Protein AF-A0A7S2SY13-F1 (afdb_monomer)

Structure (mmCIF, N/CA/C/O backbone):
data_AF-A0A7S2SY13-F1
#
_entry.id   AF-A0A7S2SY13-F1
#
loop_
_atom_site.group_PDB
_atom_site.id
_atom_site.type_symbol
_atom_site.label_atom_id
_atom_site.label_alt_id
_atom_site.label_comp_id
_atom_site.label_asym_id
_atom_site.label_entity_id
_atom_site.label_seq_id
_atom_site.pdbx_PDB_ins_code
_atom_site.Cartn_x
_atom_site.Cartn_y
_atom_site.Cartn_z
_atom_site.occupancy
_atom_site.B_iso_or_equiv
_atom_site.auth_seq_id
_atom_site.auth_comp_id
_atom_site.auth_asym_id
_atom_site.auth_atom_id
_atom_site.pdbx_PDB_model_num
ATOM 1 N N . MET A 1 1 ? 41.624 -13.604 4.661 1.00 72.56 1 MET A N 1
ATOM 2 C CA . MET A 1 1 ? 41.295 -13.191 3.275 1.00 72.56 1 MET A CA 1
ATOM 3 C C . MET A 1 1 ? 40.448 -14.230 2.545 1.00 72.56 1 MET A C 1
ATOM 5 O O . MET A 1 1 ? 39.400 -13.849 2.047 1.00 72.56 1 MET A O 1
ATOM 9 N N . ALA A 1 2 ? 40.811 -15.522 2.532 1.00 85.31 2 ALA A N 1
ATOM 10 C CA . ALA A 1 2 ? 39.997 -16.562 1.876 1.00 85.31 2 ALA A CA 1
ATOM 11 C C . ALA A 1 2 ? 38.563 -16.680 2.434 1.00 85.31 2 ALA A C 1
ATOM 13 O O . ALA A 1 2 ? 37.611 -16.738 1.668 1.00 85.31 2 ALA A O 1
ATOM 14 N N . SER A 1 3 ? 38.391 -16.629 3.759 1.00 88.81 3 SER A N 1
ATOM 15 C CA . SER A 1 3 ? 37.068 -16.656 4.404 1.00 88.81 3 SER A CA 1
ATOM 16 C C . SER A 1 3 ? 36.170 -15.483 4.000 1.00 88.81 3 SER A C 1
ATOM 18 O O . SER A 1 3 ? 34.984 -15.677 3.768 1.00 88.81 3 SER A O 1
ATOM 20 N N . TYR A 1 4 ? 36.739 -14.284 3.871 1.00 94.19 4 TYR A N 1
ATOM 21 C CA . TYR A 1 4 ? 36.022 -13.092 3.416 1.00 94.19 4 TYR A CA 1
ATOM 22 C C . TYR A 1 4 ? 35.577 -13.230 1.953 1.00 94.19 4 TYR A C 1
ATOM 24 O O . TYR A 1 4 ? 34.408 -13.044 1.647 1.00 94.19 4 TYR A O 1
ATOM 32 N N . SER A 1 5 ? 36.475 -13.678 1.069 1.00 96.19 5 SER A N 1
ATOM 33 C CA . SER A 1 5 ? 36.137 -13.918 -0.340 1.00 96.19 5 SER A CA 1
ATOM 34 C C . SER A 1 5 ? 35.039 -14.977 -0.514 1.00 96.19 5 SER A C 1
ATOM 36 O O . SER A 1 5 ? 34.135 -14.796 -1.328 1.00 96.19 5 SER A O 1
ATOM 38 N N . VAL A 1 6 ? 35.077 -16.059 0.272 1.00 96.12 6 VAL A N 1
ATOM 39 C CA . VAL A 1 6 ? 34.016 -17.079 0.266 1.00 96.12 6 VAL A CA 1
ATOM 40 C C . VAL A 1 6 ? 32.710 -16.512 0.825 1.00 96.12 6 VAL A C 1
ATOM 42 O O . VAL A 1 6 ? 31.649 -16.792 0.274 1.00 96.12 6 VAL A O 1
ATOM 45 N N . SER A 1 7 ? 32.774 -15.688 1.873 1.00 97.62 7 SER A N 1
ATOM 46 C CA . SER A 1 7 ? 31.601 -15.011 2.435 1.00 97.62 7 SER A CA 1
ATOM 47 C C . SER A 1 7 ? 30.896 -14.139 1.39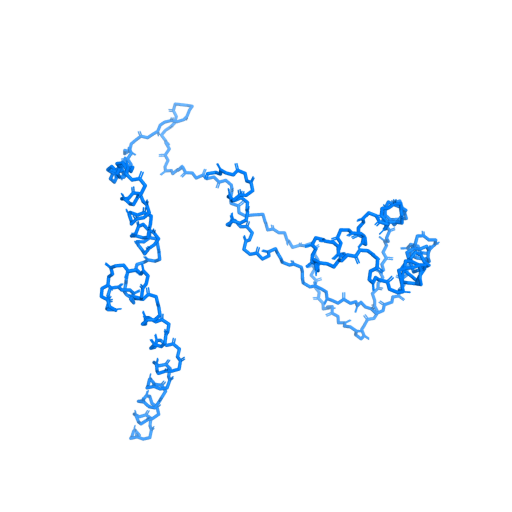2 1.00 97.62 7 SER A C 1
ATOM 49 O O . SER A 1 7 ? 29.683 -14.257 1.231 1.00 97.62 7 SER A O 1
ATOM 51 N N . ASP A 1 8 ? 31.641 -13.326 0.640 1.00 98.25 8 ASP A N 1
ATOM 52 C CA . ASP A 1 8 ? 31.077 -12.472 -0.413 1.00 98.25 8 ASP A CA 1
ATOM 53 C C . ASP A 1 8 ? 30.448 -13.297 -1.542 1.00 98.25 8 ASP A C 1
ATOM 55 O O . ASP A 1 8 ? 29.352 -12.981 -2.010 1.00 98.25 8 ASP A O 1
ATOM 59 N N . ALA A 1 9 ? 31.096 -14.390 -1.957 1.00 98.00 9 ALA A N 1
ATOM 60 C CA . ALA A 1 9 ? 30.559 -15.280 -2.985 1.00 98.00 9 ALA A CA 1
ATOM 61 C C . ALA A 1 9 ? 29.249 -15.950 -2.539 1.00 98.00 9 ALA A C 1
ATOM 63 O O . ALA A 1 9 ? 28.277 -15.985 -3.296 1.00 98.00 9 ALA A O 1
ATOM 64 N N . VAL A 1 10 ? 29.200 -16.438 -1.296 1.00 98.00 10 VAL A N 1
ATOM 65 C CA . VAL A 1 10 ? 28.005 -17.055 -0.705 1.00 98.00 10 VAL A CA 1
ATOM 66 C C . VAL A 1 10 ? 26.874 -16.033 -0.585 1.00 98.00 10 VAL A C 1
ATOM 68 O O . VAL A 1 10 ? 25.751 -16.317 -1.005 1.00 98.00 10 VAL A O 1
ATOM 71 N N . ALA A 1 11 ? 27.161 -14.831 -0.076 1.00 98.19 11 ALA A N 1
ATOM 72 C CA . ALA A 1 11 ? 26.180 -13.754 0.028 1.00 98.19 11 ALA A CA 1
ATOM 73 C C . ALA A 1 11 ? 25.630 -13.356 -1.350 1.00 98.19 11 ALA A C 1
ATOM 75 O O . ALA A 1 11 ? 24.415 -13.296 -1.529 1.00 98.19 11 ALA A O 1
ATOM 76 N N . THR A 1 12 ? 26.507 -13.167 -2.339 1.00 98.50 12 THR A N 1
ATOM 77 C CA . THR A 1 12 ? 26.129 -12.798 -3.713 1.00 98.50 12 THR A CA 1
ATOM 78 C C . THR A 1 12 ? 25.244 -13.862 -4.354 1.00 98.50 12 THR A C 1
ATOM 80 O O . THR A 1 12 ? 24.191 -13.541 -4.905 1.00 98.50 12 THR A O 1
ATOM 83 N N . TYR A 1 13 ? 25.632 -15.135 -4.246 1.00 98.50 13 TYR A N 1
ATOM 84 C CA . TYR A 1 13 ? 24.868 -16.240 -4.816 1.00 98.50 13 TYR A CA 1
ATOM 85 C C . TYR A 1 13 ? 23.470 -16.345 -4.199 1.00 98.50 13 TYR A C 1
ATOM 87 O O . TYR A 1 13 ? 22.483 -16.417 -4.930 1.00 98.50 13 TYR A O 1
ATOM 95 N N . PHE A 1 14 ? 23.355 -16.318 -2.867 1.00 98.50 14 PHE A N 1
ATOM 96 C CA . PHE A 1 14 ? 22.052 -16.454 -2.213 1.00 98.50 14 PHE A CA 1
ATOM 97 C C . PHE A 1 14 ? 21.174 -15.213 -2.358 1.00 98.50 14 PHE A C 1
ATOM 99 O O . PHE A 1 14 ? 19.959 -15.365 -2.475 1.00 98.50 14 PHE A O 1
ATOM 106 N N . LEU A 1 15 ? 21.757 -14.011 -2.399 1.00 98.50 15 LEU A N 1
ATOM 107 C CA . LEU A 1 15 ? 21.026 -12.788 -2.727 1.00 98.50 15 LEU A CA 1
ATOM 108 C C . LEU A 1 15 ? 20.425 -12.891 -4.134 1.00 98.50 15 LEU A C 1
ATOM 110 O O . LEU A 1 15 ? 19.226 -12.674 -4.313 1.00 98.50 15 LEU A O 1
ATOM 114 N N . TYR A 1 16 ? 21.241 -13.288 -5.116 1.00 98.44 16 TYR A N 1
ATOM 115 C CA . TYR A 1 16 ? 20.786 -13.492 -6.486 1.00 98.44 16 TYR A CA 1
ATOM 116 C C . TYR A 1 16 ? 19.694 -14.561 -6.560 1.00 98.44 16 TYR A C 1
ATOM 118 O O . TYR A 1 16 ? 18.604 -14.291 -7.053 1.00 98.44 16 TYR A O 1
ATOM 126 N N . TYR A 1 17 ? 19.962 -15.759 -6.044 1.00 98.25 17 TYR A N 1
ATOM 127 C CA . TYR A 1 17 ? 19.078 -16.907 -6.216 1.00 98.25 17 TYR A CA 1
ATOM 128 C C . TYR A 1 17 ? 17.731 -16.725 -5.507 1.00 98.25 17 TYR A C 1
ATOM 130 O O . TYR A 1 17 ? 16.700 -17.104 -6.055 1.00 98.25 17 TYR A O 1
ATOM 138 N N . LYS A 1 18 ? 17.717 -16.129 -4.304 1.00 98.00 18 LYS A N 1
ATOM 139 C CA . LYS A 1 18 ? 16.478 -15.951 -3.529 1.00 98.00 18 LYS A CA 1
ATOM 140 C C . LYS A 1 18 ? 15.640 -14.759 -3.982 1.00 98.00 18 LYS A C 1
ATOM 142 O O . LYS A 1 18 ? 14.420 -14.868 -3.967 1.00 98.00 18 LYS A O 1
ATOM 147 N N . TYR A 1 19 ? 16.268 -13.641 -4.345 1.00 98.19 19 TYR A N 1
ATOM 148 C CA . TYR A 1 19 ? 15.542 -12.390 -4.590 1.00 98.19 19 TYR A CA 1
ATOM 149 C C . TYR A 1 19 ? 15.546 -11.978 -6.061 1.00 98.19 19 TYR A C 1
ATOM 151 O O . TYR A 1 19 ? 14.498 -11.651 -6.605 1.00 98.19 19 TYR A O 1
ATOM 159 N N . VAL A 1 20 ? 16.704 -12.006 -6.725 1.00 98.25 20 VAL A N 1
ATOM 160 C CA . VAL A 1 20 ? 16.845 -11.445 -8.080 1.00 98.25 20 VAL A CA 1
ATOM 161 C C . VAL A 1 20 ? 16.348 -12.417 -9.147 1.00 98.25 20 VAL A C 1
ATOM 163 O O . VAL A 1 20 ? 15.594 -12.024 -10.031 1.00 98.25 20 VAL A O 1
ATOM 166 N N . HIS A 1 21 ? 16.746 -13.686 -9.069 1.00 98.06 21 HIS A N 1
ATOM 167 C CA . HIS A 1 21 ? 16.440 -14.695 -10.079 1.00 98.06 21 HIS A CA 1
ATOM 168 C C . HIS A 1 21 ? 14.926 -14.875 -10.299 1.00 98.06 21 HIS A C 1
ATOM 170 O O . HIS A 1 21 ? 14.475 -14.614 -11.415 1.00 98.06 21 HIS A O 1
ATOM 176 N N . PRO A 1 22 ? 14.105 -15.236 -9.288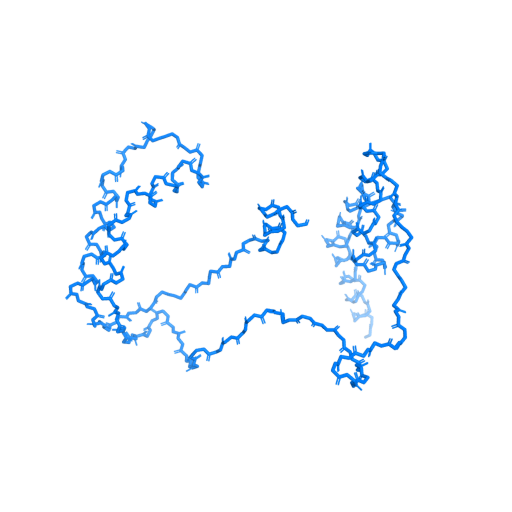 1.00 98.06 22 PRO A N 1
ATOM 177 C CA . PRO A 1 22 ? 12.669 -15.396 -9.506 1.00 98.06 22 PRO A CA 1
ATOM 178 C C . PRO A 1 22 ? 11.999 -14.088 -9.944 1.00 98.06 22 PRO A C 1
ATOM 180 O O . PRO A 1 22 ? 11.134 -14.121 -10.813 1.00 98.06 22 PRO A O 1
ATOM 183 N N . PHE A 1 23 ? 12.418 -12.939 -9.406 1.00 98.00 23 PHE A N 1
ATOM 184 C CA . PHE A 1 23 ? 11.828 -11.639 -9.730 1.00 98.00 23 PHE A CA 1
ATOM 185 C C . PHE A 1 23 ? 12.044 -11.244 -11.196 1.00 98.00 23 PHE A C 1
ATOM 187 O O . PHE A 1 23 ? 11.081 -10.954 -11.904 1.00 98.00 23 PHE A O 1
ATOM 194 N N . ILE A 1 24 ? 13.289 -11.288 -11.679 1.00 98.12 24 ILE A N 1
ATOM 195 C CA . ILE A 1 24 ? 13.626 -10.883 -13.050 1.00 98.12 24 ILE A CA 1
ATOM 196 C C . ILE A 1 24 ? 13.011 -11.831 -14.076 1.00 98.12 24 ILE A C 1
ATOM 198 O O . ILE A 1 24 ? 12.455 -11.369 -15.069 1.00 98.12 24 ILE A O 1
ATOM 202 N N . PHE A 1 25 ? 13.066 -13.144 -13.838 1.00 97.19 25 PHE A N 1
ATOM 203 C CA . PHE A 1 25 ? 12.468 -14.100 -14.767 1.00 97.19 25 PHE A CA 1
ATOM 204 C C . PHE A 1 25 ? 10.937 -14.040 -14.757 1.00 97.19 25 PHE A C 1
ATOM 206 O O . PHE A 1 25 ? 10.343 -14.166 -15.822 1.00 97.19 25 PHE A O 1
ATOM 213 N N . SER A 1 26 ? 10.299 -13.766 -13.611 1.00 97.44 26 SER A N 1
ATOM 214 C CA . SER A 1 26 ? 8.846 -13.543 -13.556 1.00 97.44 26 SER A CA 1
ATOM 215 C C . SER A 1 26 ? 8.447 -12.272 -14.309 1.00 97.44 26 SER A C 1
ATOM 217 O O . SER A 1 26 ? 7.533 -12.312 -15.127 1.00 97.44 26 SER A O 1
ATOM 219 N N . LEU A 1 27 ? 9.162 -11.158 -14.114 1.00 97.00 27 LEU A N 1
ATOM 220 C CA . LEU A 1 27 ? 8.922 -9.920 -14.865 1.00 97.00 27 LEU A CA 1
ATOM 221 C C . LEU A 1 27 ? 9.150 -10.095 -16.372 1.00 97.00 27 LEU A C 1
ATOM 223 O O . LEU A 1 27 ? 8.375 -9.584 -17.178 1.00 97.00 27 LEU A O 1
ATOM 227 N N . GLY A 1 28 ? 10.167 -10.868 -16.757 1.00 95.94 28 GLY A N 1
ATOM 228 C CA . GLY A 1 28 ? 10.450 -11.210 -18.151 1.00 95.94 28 GLY A CA 1
ATOM 229 C C . GLY A 1 28 ? 9.373 -12.060 -18.836 1.00 95.94 28 GLY A C 1
ATOM 230 O O . GLY A 1 28 ? 9.432 -12.223 -20.049 1.00 95.94 28 GLY A O 1
ATOM 231 N N . THR A 1 29 ? 8.382 -12.591 -18.103 1.00 96.31 29 THR A N 1
ATOM 232 C CA . THR A 1 29 ? 7.230 -13.275 -18.724 1.00 96.31 29 THR A CA 1
ATOM 233 C C . THR A 1 29 ? 6.209 -12.307 -19.323 1.00 96.31 29 THR A C 1
ATOM 235 O O . THR A 1 29 ? 5.486 -12.689 -20.240 1.00 96.31 29 THR A O 1
ATOM 238 N N . ILE A 1 30 ? 6.156 -11.066 -18.824 1.00 96.50 30 ILE A N 1
ATOM 239 C CA . ILE A 1 30 ? 5.180 -10.046 -19.241 1.00 96.50 30 ILE A CA 1
ATOM 240 C C . ILE A 1 30 ? 5.828 -8.847 -19.941 1.00 96.50 30 ILE A C 1
ATOM 242 O O . ILE A 1 30 ? 5.194 -8.206 -20.774 1.00 96.50 30 ILE A O 1
ATOM 246 N N . ILE A 1 31 ? 7.086 -8.532 -19.625 1.00 96.62 31 ILE A N 1
ATOM 247 C CA . ILE A 1 31 ? 7.825 -7.447 -20.271 1.00 96.62 31 ILE A CA 1
ATOM 248 C C . ILE A 1 31 ? 8.547 -8.024 -21.494 1.00 96.62 31 ILE A C 1
ATOM 250 O O . ILE A 1 31 ? 9.351 -8.943 -21.327 1.00 96.62 31 ILE A O 1
ATOM 254 N N . PRO A 1 32 ? 8.338 -7.481 -22.710 1.00 95.31 32 PRO A N 1
ATOM 255 C CA . PRO A 1 32 ? 8.948 -7.991 -23.939 1.00 95.31 32 PRO A CA 1
ATOM 256 C C . PRO A 1 32 ? 10.420 -7.551 -24.071 1.00 95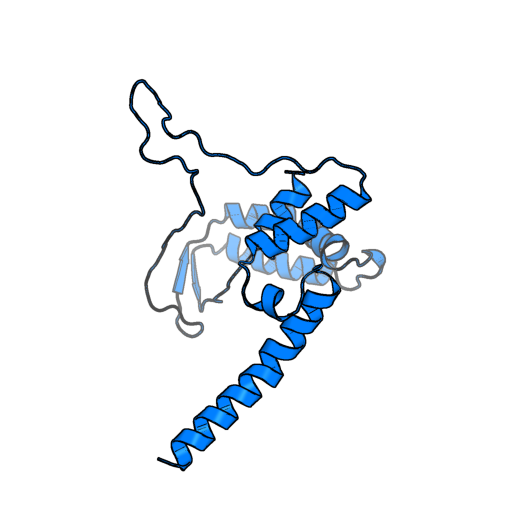.31 32 PRO A C 1
ATOM 258 O O . PRO A 1 32 ? 10.809 -6.884 -25.028 1.00 95.31 32 PRO A O 1
ATOM 261 N N . MET A 1 33 ? 11.250 -7.900 -23.087 1.00 95.62 33 MET A N 1
ATOM 262 C CA . MET A 1 33 ? 12.673 -7.566 -23.013 1.00 95.62 33 MET A CA 1
ATOM 263 C C . MET A 1 33 ? 13.478 -8.749 -22.457 1.00 95.62 33 MET A C 1
ATOM 265 O O . MET A 1 33 ? 12.969 -9.508 -21.630 1.00 95.62 33 MET A O 1
ATOM 269 N N . PRO A 1 34 ? 14.752 -8.916 -22.856 1.00 96.69 34 PRO A N 1
ATOM 270 C CA . PRO A 1 34 ? 15.606 -9.943 -22.272 1.00 96.69 34 PRO A CA 1
ATOM 271 C C . PRO A 1 34 ? 15.878 -9.662 -20.777 1.00 96.69 34 PRO A C 1
ATOM 273 O O . PRO A 1 34 ? 15.905 -8.497 -20.372 1.00 96.69 34 PRO A O 1
ATOM 276 N N . PRO A 1 35 ? 16.162 -10.693 -19.952 1.00 96.88 35 PRO A N 1
ATOM 277 C CA . PRO A 1 35 ? 16.387 -10.542 -18.507 1.00 96.88 35 PRO A CA 1
ATOM 278 C C . PRO A 1 35 ? 17.433 -9.487 -18.121 1.00 96.88 35 PRO A C 1
ATOM 280 O O . PRO A 1 35 ? 17.289 -8.802 -17.111 1.00 96.88 35 PRO A O 1
ATOM 283 N N . ASP A 1 36 ? 18.478 -9.335 -18.938 1.00 97.00 36 ASP A N 1
ATOM 284 C CA . ASP A 1 36 ? 19.520 -8.324 -18.738 1.00 97.00 36 ASP A CA 1
ATOM 285 C C . ASP A 1 36 ? 18.971 -6.889 -18.832 1.00 97.00 36 ASP A C 1
ATOM 287 O O . ASP A 1 36 ? 19.347 -6.023 -18.044 1.00 97.00 36 ASP A O 1
ATOM 291 N N . GLU A 1 37 ? 18.032 -6.643 -19.750 1.00 96.88 37 GLU A N 1
ATOM 292 C CA . GLU A 1 37 ? 17.367 -5.348 -19.885 1.00 96.88 37 GLU A CA 1
ATOM 293 C C . GLU A 1 37 ? 16.323 -5.129 -18.794 1.00 96.88 37 GLU A C 1
ATOM 295 O O . GLU A 1 37 ? 16.282 -4.042 -18.222 1.00 96.88 37 GLU A O 1
ATOM 300 N N . VAL A 1 38 ? 15.549 -6.156 -18.433 1.00 97.06 38 VAL A N 1
ATOM 301 C CA . VAL A 1 38 ? 14.594 -6.073 -17.312 1.00 97.06 38 VAL A CA 1
ATOM 302 C C . VAL A 1 38 ? 15.306 -5.695 -16.008 1.00 97.06 38 VAL A C 1
ATOM 304 O O . VAL A 1 38 ? 14.780 -4.911 -15.224 1.00 97.06 38 VAL A O 1
ATOM 307 N N . LEU A 1 39 ? 16.526 -6.198 -15.791 1.00 97.75 39 LEU A N 1
ATOM 308 C CA . LEU A 1 39 ? 17.333 -5.875 -14.613 1.00 97.75 39 LEU A CA 1
ATOM 309 C C . LEU A 1 39 ? 17.944 -4.463 -14.655 1.00 97.75 39 LEU A C 1
ATOM 311 O O . LEU A 1 39 ? 18.132 -3.849 -13.607 1.00 97.75 39 LEU A O 1
ATOM 315 N N . ARG A 1 40 ? 18.319 -3.965 -15.839 1.00 97.62 40 ARG A N 1
ATOM 316 C CA . ARG A 1 40 ? 19.134 -2.742 -15.974 1.00 97.62 40 ARG A CA 1
ATOM 317 C C . ARG A 1 40 ? 18.350 -1.492 -16.357 1.00 97.62 40 ARG A C 1
ATOM 319 O O . ARG A 1 40 ? 18.825 -0.385 -16.101 1.00 97.62 40 ARG A O 1
ATOM 326 N N . LYS A 1 41 ? 17.207 -1.628 -17.029 1.00 97.19 41 LYS A N 1
ATOM 327 C CA . LYS A 1 41 ? 16.393 -0.485 -17.461 1.00 97.19 41 LYS A CA 1
ATOM 328 C C . LYS A 1 41 ? 15.627 0.092 -16.271 1.00 97.19 41 LYS A C 1
ATOM 330 O O . LYS A 1 41 ? 15.231 -0.620 -15.355 1.00 97.19 41 LYS A O 1
ATOM 335 N N . GLY A 1 42 ? 15.398 1.406 -16.295 1.00 97.31 42 GLY A N 1
ATOM 336 C CA . GLY A 1 42 ? 14.577 2.062 -15.278 1.00 97.31 42 GLY A CA 1
ATOM 337 C C . GLY A 1 42 ? 13.124 1.589 -15.348 1.00 97.31 42 GLY A C 1
ATOM 338 O O . GLY A 1 42 ? 12.607 1.340 -16.438 1.00 97.31 42 GLY A O 1
ATOM 339 N N . SER A 1 43 ? 12.443 1.530 -14.201 1.00 96.62 43 SER A N 1
ATOM 340 C CA . SER A 1 43 ? 11.044 1.082 -14.105 1.00 96.62 43 SER A CA 1
ATOM 341 C C . SER A 1 43 ? 10.103 1.841 -15.045 1.00 96.62 43 SER A C 1
ATOM 343 O O . SER A 1 43 ? 9.225 1.232 -15.641 1.00 96.62 43 SER A O 1
ATOM 345 N N . GLY A 1 44 ? 10.333 3.138 -15.279 1.00 97.00 44 GLY A N 1
ATOM 346 C CA . GLY A 1 44 ? 9.558 3.914 -16.254 1.00 97.00 44 GLY A CA 1
ATOM 347 C C . GLY A 1 44 ? 9.654 3.385 -17.693 1.00 97.00 44 GLY A C 1
ATOM 348 O O . GLY A 1 44 ? 8.665 3.399 -18.415 1.00 97.00 44 GLY A O 1
ATOM 349 N N . THR A 1 45 ? 10.814 2.861 -18.106 1.00 96.88 45 THR A N 1
ATOM 350 C CA . THR A 1 45 ? 10.979 2.212 -19.422 1.00 96.88 45 THR A CA 1
ATOM 351 C C . THR A 1 45 ? 10.279 0.856 -19.470 1.00 96.88 45 THR A C 1
ATOM 353 O O . THR A 1 45 ? 9.705 0.498 -20.495 1.00 96.88 45 THR A O 1
ATOM 356 N N . LEU A 1 46 ? 10.281 0.118 -18.356 1.00 97.56 46 LEU A N 1
ATOM 357 C CA . LEU A 1 46 ? 9.535 -1.137 -18.244 1.00 97.56 46 LEU A CA 1
ATOM 358 C C . LEU A 1 46 ? 8.021 -0.886 -18.364 1.00 97.56 46 LEU A C 1
ATOM 360 O O . LEU A 1 46 ? 7.350 -1.557 -19.145 1.00 97.56 46 LEU A O 1
ATOM 364 N N . CYS A 1 47 ? 7.501 0.132 -17.666 1.00 97.06 47 CYS A N 1
ATOM 365 C CA . CYS A 1 47 ? 6.103 0.558 -17.773 1.00 97.06 47 CYS A CA 1
ATOM 366 C C . CYS A 1 47 ? 5.746 1.000 -19.195 1.00 97.06 47 CYS A C 1
ATOM 368 O O . CYS A 1 47 ? 4.708 0.605 -19.715 1.00 97.06 47 CYS A O 1
ATOM 370 N N . GLU A 1 48 ? 6.607 1.787 -19.843 1.00 97.06 48 GLU A N 1
ATOM 371 C CA . GLU A 1 48 ? 6.403 2.189 -21.235 1.00 97.06 48 GLU A CA 1
ATOM 372 C C . GLU A 1 48 ? 6.291 0.978 -22.164 1.00 97.06 48 GLU A C 1
ATOM 374 O O . GLU A 1 48 ? 5.390 0.928 -22.995 1.00 97.06 48 GLU A O 1
ATOM 379 N N . SER A 1 49 ? 7.159 -0.020 -21.997 1.00 96.69 49 SER A N 1
ATOM 380 C CA . SER A 1 49 ? 7.107 -1.231 -22.810 1.00 96.69 49 SER A CA 1
ATOM 381 C C . SER A 1 49 ? 5.795 -1.993 -22.634 1.00 96.69 49 SER A C 1
ATOM 383 O O . SER A 1 49 ? 5.238 -2.458 -23.626 1.00 96.69 49 SER A O 1
ATOM 385 N N . LEU A 1 50 ? 5.287 -2.097 -21.402 1.00 97.12 50 LEU A N 1
ATOM 386 C CA . LEU A 1 50 ? 3.980 -2.700 -21.129 1.00 97.12 50 LEU A CA 1
ATOM 387 C C . LEU A 1 50 ? 2.847 -1.900 -21.790 1.00 97.12 50 LEU A C 1
ATOM 389 O O . LEU A 1 50 ? 1.984 -2.484 -22.440 1.00 97.12 50 LEU A O 1
ATOM 393 N N . LEU A 1 51 ? 2.877 -0.567 -21.690 1.00 97.00 51 LEU A N 1
ATOM 394 C CA . LEU A 1 51 ? 1.889 0.308 -22.329 1.00 97.00 51 LEU A CA 1
ATOM 395 C C . LEU A 1 51 ? 1.920 0.202 -23.859 1.00 97.00 51 LEU A C 1
ATOM 397 O O . LEU A 1 51 ? 0.868 0.229 -24.489 1.00 97.00 51 LEU A O 1
ATOM 401 N N . MET A 1 52 ? 3.100 0.045 -24.463 1.00 97.12 52 MET A N 1
ATOM 402 C CA . MET A 1 52 ? 3.235 -0.150 -25.908 1.00 97.12 52 MET A CA 1
ATOM 403 C C . MET A 1 52 ? 2.602 -1.464 -26.377 1.00 97.12 52 MET A C 1
ATOM 405 O O . MET A 1 52 ? 1.958 -1.467 -27.424 1.00 97.12 52 MET A O 1
ATOM 409 N N . VAL A 1 53 ? 2.740 -2.552 -25.607 1.00 97.12 53 VAL A N 1
ATOM 410 C CA . VAL A 1 53 ? 2.059 -3.829 -25.898 1.00 97.12 53 VAL A CA 1
ATOM 411 C C . VAL A 1 53 ? 0.543 -3.645 -25.840 1.00 97.12 53 VAL A C 1
ATOM 413 O O . VAL A 1 53 ? -0.145 -3.971 -26.800 1.00 97.12 53 VAL A O 1
ATOM 416 N N . GLN A 1 54 ? 0.026 -3.032 -24.769 1.00 97.12 54 GLN A N 1
ATOM 417 C CA . GLN A 1 54 ? -1.416 -2.795 -24.624 1.00 97.12 54 GLN A CA 1
ATOM 418 C C . GLN A 1 54 ? -1.979 -1.875 -25.720 1.00 97.12 54 GLN A C 1
ATOM 420 O O . GLN A 1 54 ? -3.065 -2.120 -26.240 1.00 97.12 54 GLN A O 1
ATOM 425 N N . ALA A 1 55 ? -1.243 -0.829 -26.108 1.00 97.75 55 ALA A N 1
ATOM 426 C CA . ALA A 1 55 ? -1.644 0.063 -27.192 1.00 97.75 55 ALA A CA 1
ATOM 427 C C . ALA A 1 55 ? -1.670 -0.662 -28.544 1.00 97.75 55 ALA A C 1
ATOM 429 O O . ALA A 1 55 ? -2.608 -0.472 -29.315 1.00 97.75 55 ALA A O 1
ATOM 430 N N . PHE A 1 56 ? -0.677 -1.514 -28.818 1.00 97.31 56 PHE A N 1
ATOM 431 C CA . PHE A 1 56 ? -0.642 -2.333 -30.027 1.00 97.31 56 PHE A CA 1
ATOM 432 C C . PHE A 1 56 ? -1.841 -3.289 -30.096 1.00 97.31 56 PHE A C 1
ATOM 434 O O . PHE A 1 56 ? -2.542 -3.298 -31.107 1.00 97.31 56 PHE A O 1
ATOM 441 N N . ASP A 1 57 ? -2.130 -4.010 -29.010 1.00 97.25 57 ASP A N 1
ATOM 442 C CA . ASP A 1 57 ? -3.263 -4.944 -28.933 1.00 97.25 57 ASP A CA 1
ATOM 443 C C . ASP A 1 57 ? -4.616 -4.227 -29.084 1.00 97.25 57 ASP A C 1
AT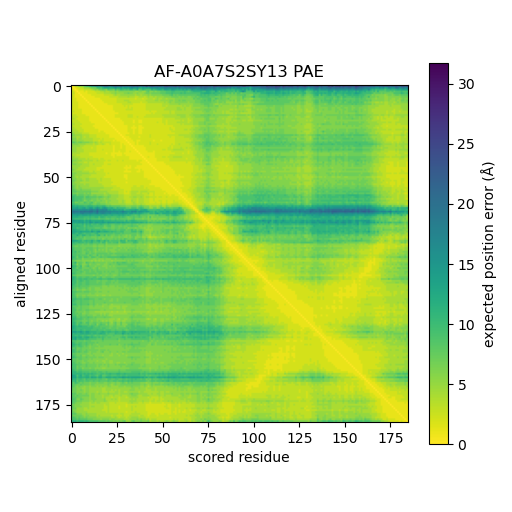OM 445 O O . ASP A 1 57 ? -5.536 -4.739 -29.723 1.00 97.25 57 ASP A O 1
ATOM 449 N N . ALA A 1 58 ? -4.728 -3.004 -28.557 1.00 97.81 58 ALA A N 1
ATOM 450 C CA . ALA A 1 58 ? -5.904 -2.148 -28.706 1.00 97.81 58 ALA A CA 1
ATOM 451 C C . ALA A 1 58 ? -5.957 -1.377 -30.044 1.00 97.81 58 ALA A C 1
ATOM 453 O O . ALA A 1 58 ? -6.880 -0.589 -30.255 1.00 97.81 58 ALA A O 1
ATOM 454 N N . ASN A 1 59 ? -4.988 -1.578 -30.948 1.00 97.75 59 ASN A N 1
ATOM 455 C CA . ASN A 1 59 ? -4.843 -0.854 -32.217 1.00 97.75 59 ASN A CA 1
ATOM 456 C C . ASN A 1 59 ? -4.814 0.685 -32.053 1.00 97.75 59 ASN A C 1
ATOM 458 O O . ASN A 1 59 ? -5.394 1.440 -32.838 1.00 97.75 59 ASN A O 1
ATOM 462 N N . ILE A 1 60 ? -4.134 1.154 -31.007 1.00 98.12 60 ILE A N 1
ATOM 463 C CA . ILE A 1 60 ? -3.904 2.565 -30.697 1.00 98.12 60 ILE A CA 1
ATOM 464 C C . ILE A 1 60 ? -2.492 2.940 -31.155 1.00 98.12 60 ILE A C 1
ATOM 466 O O . ILE A 1 60 ? -1.501 2.323 -30.763 1.00 98.12 60 ILE A O 1
ATOM 470 N N . LEU A 1 61 ? -2.386 3.989 -31.975 1.00 96.94 61 LEU A N 1
ATOM 471 C CA . LEU A 1 61 ? -1.094 4.492 -32.438 1.00 96.94 61 LEU A CA 1
ATOM 472 C C . LEU A 1 61 ? -0.279 5.047 -31.261 1.00 96.94 61 LEU A C 1
ATOM 474 O O . LEU A 1 61 ? -0.691 6.008 -30.609 1.00 96.94 61 LEU A O 1
ATOM 478 N N . ALA A 1 62 ? 0.908 4.483 -31.036 1.00 96.12 62 ALA A N 1
ATOM 479 C CA . ALA A 1 62 ? 1.825 4.978 -30.018 1.00 96.12 62 ALA A CA 1
ATOM 480 C C . ALA A 1 62 ? 2.339 6.388 -30.385 1.00 96.12 62 ALA A C 1
ATOM 482 O O . ALA A 1 62 ? 2.849 6.588 -31.494 1.00 96.12 62 ALA A O 1
ATOM 483 N N . PRO A 1 63 ? 2.233 7.378 -29.481 1.00 96.00 63 PRO A N 1
ATOM 484 C CA . PRO A 1 63 ? 2.736 8.717 -29.741 1.00 96.00 63 PRO A CA 1
ATOM 485 C C . PRO A 1 63 ? 4.267 8.739 -29.786 1.00 96.00 63 PRO A C 1
ATOM 487 O O . PRO A 1 63 ? 4.957 7.922 -29.173 1.00 96.00 63 PRO A O 1
ATOM 490 N N . ASN A 1 64 ? 4.815 9.736 -30.480 1.00 95.81 64 ASN A N 1
ATOM 491 C CA . ASN A 1 64 ? 6.248 10.006 -30.437 1.00 95.81 64 ASN A CA 1
ATOM 492 C C . ASN A 1 64 ? 6.691 10.406 -29.023 1.00 95.81 64 ASN A C 1
ATOM 494 O O . ASN A 1 64 ? 5.934 11.005 -28.258 1.00 95.81 64 ASN A O 1
ATOM 498 N N . LYS A 1 65 ? 7.966 10.149 -28.714 1.00 94.56 65 LYS A N 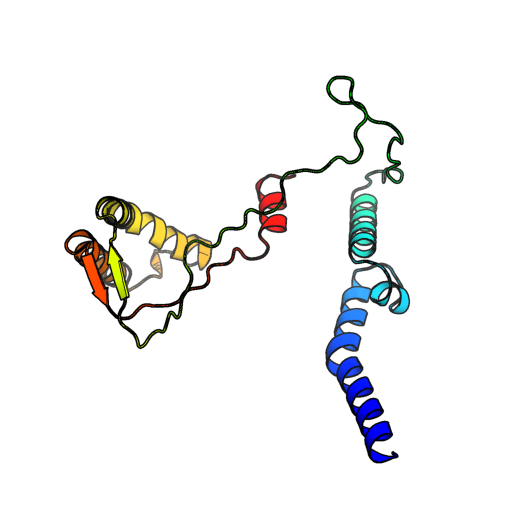1
ATOM 499 C CA . LYS A 1 65 ? 8.594 10.580 -27.461 1.00 94.56 65 LYS A CA 1
ATOM 500 C C . LYS A 1 65 ? 8.402 12.078 -27.233 1.00 94.56 65 LYS A C 1
ATOM 502 O O . LYS A 1 65 ? 8.656 12.888 -28.130 1.00 94.56 65 LYS A O 1
ATOM 507 N N . PHE A 1 66 ? 8.004 12.432 -26.014 1.00 93.00 66 PHE A N 1
ATOM 508 C CA . PHE A 1 66 ? 7.857 13.821 -25.605 1.00 93.00 66 PHE A CA 1
ATOM 509 C C . PHE A 1 66 ? 9.192 14.570 -25.719 1.00 93.00 66 PHE A C 1
ATOM 511 O O . PHE A 1 66 ? 10.239 14.069 -25.306 1.00 93.00 66 PHE A O 1
ATOM 518 N N . LYS A 1 67 ? 9.150 15.783 -26.277 1.00 90.50 67 LYS A N 1
ATOM 519 C CA . LYS A 1 67 ? 10.295 16.694 -26.373 1.00 90.50 67 LYS A CA 1
ATOM 520 C C . LYS A 1 67 ? 9.974 17.964 -25.597 1.00 90.50 67 LYS A C 1
ATOM 522 O O . LYS A 1 67 ? 9.069 18.705 -25.978 1.00 90.50 67 LYS A O 1
ATOM 527 N N . SER A 1 68 ? 10.720 18.218 -24.526 1.00 82.94 68 SER A N 1
ATOM 528 C CA . SER A 1 68 ? 10.544 19.422 -23.712 1.00 82.94 68 SER A CA 1
ATOM 529 C C . SER A 1 68 ? 10.886 20.685 -24.505 1.00 82.94 68 SER A C 1
ATOM 531 O O . SER A 1 68 ? 11.918 20.761 -25.178 1.00 82.94 68 SER A O 1
ATOM 533 N N . GLN A 1 69 ? 10.030 21.700 -24.395 1.00 83.75 69 GLN A N 1
ATOM 534 C CA . GLN A 1 69 ? 10.346 23.047 -24.870 1.00 83.75 69 GLN A CA 1
ATOM 535 C C . GLN A 1 69 ? 11.471 23.634 -24.008 1.00 83.75 69 GLN A C 1
ATOM 537 O O . GLN A 1 69 ? 11.432 23.502 -22.787 1.00 83.75 69 GLN A O 1
ATOM 542 N N . HIS A 1 70 ? 12.476 24.243 -24.644 1.00 78.12 70 HIS A N 1
ATOM 543 C CA . HIS A 1 70 ? 13.663 24.757 -23.946 1.00 78.12 70 HIS A CA 1
ATOM 544 C C . HIS A 1 70 ? 13.371 26.017 -23.126 1.00 78.12 70 HIS A C 1
ATOM 546 O O . HIS A 1 70 ? 13.995 26.231 -22.094 1.00 78.12 70 HIS A O 1
ATOM 552 N N . GLU A 1 71 ? 12.407 26.829 -23.559 1.00 90.19 71 GLU A N 1
ATOM 553 C CA . GLU A 1 71 ? 12.069 28.095 -22.916 1.00 90.19 71 GLU A CA 1
ATOM 554 C C . GLU A 1 71 ? 10.558 28.167 -22.711 1.00 90.19 71 GLU A C 1
ATOM 556 O O . GLU A 1 71 ? 9.783 28.124 -23.668 1.00 90.19 71 GLU A O 1
ATOM 561 N N . LYS A 1 72 ? 10.135 28.269 -21.450 1.00 91.00 72 LYS A N 1
ATOM 562 C CA . LYS A 1 72 ? 8.742 28.516 -21.070 1.00 91.00 72 LYS A CA 1
ATOM 563 C C . LYS A 1 72 ? 8.670 29.789 -20.244 1.00 91.00 72 LYS A C 1
ATOM 565 O O . LYS A 1 72 ? 9.519 30.016 -19.389 1.00 91.00 72 LYS A O 1
ATOM 570 N N . PHE A 1 73 ? 7.646 30.602 -20.473 1.00 93.81 73 PHE A N 1
ATOM 571 C CA . PHE A 1 73 ? 7.433 31.847 -19.740 1.00 93.81 73 PHE A CA 1
ATOM 572 C C . PHE A 1 73 ? 6.116 31.796 -18.969 1.00 93.81 73 PHE A C 1
ATOM 574 O O . PHE A 1 73 ? 5.103 31.341 -19.495 1.00 93.81 73 PHE A O 1
ATOM 581 N N . HIS A 1 74 ? 6.115 32.318 -17.745 1.00 93.81 74 HIS A N 1
ATOM 582 C CA . HIS A 1 74 ? 4.908 32.524 -16.949 1.00 93.81 74 HIS A CA 1
ATOM 583 C C . HIS A 1 74 ? 4.913 33.936 -16.362 1.00 93.81 74 HIS A C 1
ATOM 585 O O . HIS A 1 74 ? 5.885 34.352 -15.730 1.00 93.81 74 HIS A O 1
ATOM 591 N N . GLY A 1 75 ? 3.854 34.712 -16.615 1.00 92.88 75 GLY A N 1
ATOM 592 C CA . GLY A 1 75 ? 3.780 36.114 -16.181 1.00 92.88 75 GLY A CA 1
ATOM 593 C C . GLY A 1 75 ? 4.941 36.981 -16.695 1.00 92.88 75 GLY A C 1
ATOM 594 O O . GLY A 1 75 ? 5.435 37.838 -15.968 1.00 92.88 75 GLY A O 1
ATOM 595 N N . GLY A 1 76 ? 5.435 36.709 -17.909 1.00 94.12 76 GLY A N 1
ATOM 596 C CA . GLY A 1 76 ? 6.578 37.414 -18.505 1.00 94.12 76 GLY A CA 1
ATOM 597 C C . GLY A 1 76 ? 7.951 37.036 -17.932 1.00 94.12 76 GLY A C 1
ATOM 598 O O . GLY A 1 76 ? 8.952 37.617 -18.340 1.00 94.12 76 GLY A O 1
ATOM 599 N N . LYS A 1 77 ? 8.026 36.063 -17.014 1.00 95.12 77 LYS A N 1
ATOM 600 C CA . LYS A 1 77 ? 9.283 35.557 -16.444 1.00 95.12 77 LYS A CA 1
ATOM 601 C C . LYS A 1 77 ? 9.623 34.197 -17.039 1.00 95.12 77 LYS A C 1
ATOM 603 O O . LYS A 1 77 ? 8.741 33.349 -17.164 1.00 95.12 77 LYS A O 1
ATOM 608 N N . LEU A 1 78 ? 10.892 33.992 -17.383 1.00 95.31 78 LEU A N 1
ATOM 609 C CA . LEU A 1 78 ? 11.399 32.692 -17.820 1.00 95.31 78 LEU A CA 1
ATOM 610 C C . LEU A 1 78 ? 11.315 31.694 -16.656 1.00 95.31 78 LEU A C 1
ATOM 612 O O . LEU A 1 78 ? 11.768 31.985 -15.548 1.00 95.31 78 LEU A O 1
ATOM 616 N N . LEU A 1 79 ? 10.731 30.526 -16.909 1.00 93.62 79 LEU A N 1
ATOM 617 C CA . LEU A 1 79 ? 10.658 29.432 -15.950 1.00 93.62 79 LEU A CA 1
ATOM 618 C C . LEU A 1 79 ? 11.965 28.641 -15.962 1.00 93.62 79 LEU A C 1
ATOM 620 O O . LEU A 1 79 ? 12.390 28.148 -17.003 1.00 93.62 79 LEU A O 1
ATOM 624 N N . GLN A 1 80 ? 12.570 28.473 -14.787 1.00 91.38 80 GLN A N 1
ATOM 625 C CA . GLN A 1 80 ? 13.712 27.572 -14.613 1.00 91.38 80 GLN A CA 1
ATOM 626 C C . GLN A 1 80 ? 13.272 26.100 -14.568 1.00 91.38 80 GLN A C 1
ATOM 628 O O . GLN A 1 80 ? 13.955 25.229 -15.095 1.00 91.38 80 GLN A O 1
ATOM 633 N N . SER A 1 81 ? 12.141 25.817 -13.918 1.00 89.62 81 SER A N 1
ATOM 634 C CA . SER A 1 81 ? 11.532 24.488 -13.853 1.00 89.62 81 SER A CA 1
ATOM 635 C C . SER A 1 81 ? 10.018 24.611 -13.696 1.00 89.62 81 SER A C 1
ATOM 637 O O . SER A 1 81 ? 9.513 25.644 -13.256 1.00 89.62 81 SER A O 1
ATOM 639 N N . GLU A 1 82 ? 9.304 23.559 -14.077 1.00 89.88 82 GLU A N 1
ATOM 640 C CA . GLU A 1 82 ? 7.855 23.445 -13.958 1.00 89.88 82 GLU A CA 1
ATOM 641 C C . GLU A 1 82 ? 7.546 22.095 -13.312 1.00 89.88 82 GLU A C 1
ATOM 643 O O . GLU A 1 82 ? 8.036 21.060 -13.763 1.00 89.88 82 GLU A O 1
ATOM 648 N N . THR A 1 83 ? 6.772 22.115 -12.232 1.00 93.50 83 THR A N 1
ATOM 649 C CA . THR A 1 83 ? 6.364 20.921 -11.487 1.00 93.50 83 THR A CA 1
ATOM 650 C C . THR A 1 83 ? 5.003 21.162 -10.837 1.00 93.50 83 THR A C 1
ATOM 652 O O . THR A 1 83 ? 4.480 22.276 -10.867 1.00 93.50 83 THR A O 1
ATOM 655 N N . TYR A 1 84 ? 4.435 20.121 -10.242 1.00 93.81 84 TYR A N 1
ATOM 656 C CA . TYR A 1 84 ? 3.200 20.167 -9.469 1.00 93.81 84 TYR A CA 1
ATOM 657 C C . TYR A 1 84 ? 3.488 19.991 -7.970 1.00 93.81 84 TYR A C 1
ATOM 659 O O . TYR A 1 84 ? 4.577 19.566 -7.575 1.00 93.81 84 TYR A O 1
ATOM 667 N N . ILE A 1 85 ? 2.512 20.337 -7.127 1.00 94.06 85 ILE A N 1
ATOM 668 C CA . ILE A 1 85 ? 2.581 20.083 -5.682 1.00 94.06 85 ILE A CA 1
ATOM 669 C C . ILE A 1 85 ? 2.471 18.571 -5.468 1.00 94.06 85 ILE A C 1
ATOM 671 O O . ILE A 1 85 ? 1.478 17.965 -5.864 1.00 94.06 85 ILE A O 1
ATOM 675 N N . GLY A 1 86 ? 3.513 17.975 -4.891 1.00 93.06 86 GLY A N 1
ATOM 676 C CA . GLY A 1 86 ? 3.593 16.537 -4.641 1.00 93.06 86 GLY A CA 1
ATOM 677 C C . GLY A 1 86 ? 2.815 16.089 -3.400 1.00 93.06 86 GLY A C 1
ATOM 678 O O . GLY A 1 86 ? 1.808 16.682 -3.021 1.00 93.06 86 GLY A O 1
ATOM 679 N N . GLY A 1 87 ? 3.299 15.020 -2.767 1.00 91.38 87 GLY A N 1
ATOM 680 C CA . GLY A 1 87 ? 2.716 14.505 -1.528 1.00 91.38 87 GLY A CA 1
ATOM 681 C C . GLY A 1 87 ? 2.749 15.525 -0.387 1.00 91.38 87 GLY A C 1
ATOM 682 O O . GLY A 1 87 ? 3.684 16.320 -0.271 1.00 91.38 87 GLY A O 1
ATOM 683 N N . HIS A 1 88 ? 1.722 15.476 0.459 1.00 95.44 88 HIS A N 1
ATOM 684 C CA . HIS A 1 88 ? 1.632 16.273 1.680 1.00 95.44 88 HIS A CA 1
ATOM 685 C C . HIS A 1 88 ? 2.338 15.551 2.829 1.00 95.44 88 HIS A C 1
ATOM 687 O O . HIS A 1 88 ? 2.147 14.349 3.004 1.00 95.44 88 HIS A O 1
ATOM 693 N N . VAL A 1 89 ? 3.161 16.265 3.599 1.00 96.50 89 VAL A N 1
ATOM 694 C CA . VAL A 1 89 ? 3.926 15.695 4.718 1.00 96.50 89 VAL A CA 1
ATOM 695 C C . VAL A 1 89 ? 3.801 16.609 5.926 1.00 96.50 89 VAL A C 1
ATOM 697 O O . VAL A 1 89 ? 4.126 17.793 5.848 1.00 96.50 89 VAL A O 1
ATOM 700 N N . GLU A 1 90 ? 3.380 16.040 7.053 1.00 96.12 90 GLU A N 1
ATOM 701 C CA . GLU A 1 90 ? 3.235 16.745 8.325 1.00 96.12 90 GLU A CA 1
ATOM 702 C C . GLU A 1 90 ? 3.832 15.928 9.472 1.00 96.12 90 GLU A C 1
ATOM 704 O O . GLU A 1 90 ? 3.715 14.705 9.516 1.00 96.12 90 GLU A O 1
ATOM 709 N N . ALA A 1 91 ? 4.453 16.624 10.425 1.00 96.31 91 ALA A N 1
ATOM 710 C CA . ALA A 1 91 ? 4.868 16.071 11.707 1.00 96.31 91 ALA A CA 1
ATOM 711 C C . ALA A 1 91 ? 4.051 16.764 12.803 1.00 96.31 91 ALA A C 1
ATOM 713 O O . ALA A 1 91 ? 4.393 17.865 13.232 1.00 96.31 91 ALA A O 1
ATOM 714 N N . LEU A 1 92 ? 2.938 16.141 13.195 1.00 96.88 92 LEU A N 1
ATOM 715 C CA . LEU A 1 92 ? 1.980 16.727 14.139 1.00 96.88 92 LEU A CA 1
ATOM 716 C C . LEU A 1 92 ? 2.517 16.738 15.574 1.00 96.88 92 LEU A C 1
ATOM 718 O O . LEU A 1 92 ? 2.377 17.731 16.282 1.00 96.88 92 LEU A O 1
ATOM 722 N N . GLU A 1 93 ? 3.164 15.647 15.987 1.00 95.06 93 GLU A N 1
ATOM 723 C CA . GLU A 1 93 ? 3.724 15.479 17.326 1.00 95.06 93 GLU A CA 1
ATOM 724 C C . GLU A 1 93 ? 5.095 14.797 17.269 1.00 95.06 93 GLU A C 1
ATOM 726 O O . GLU A 1 93 ? 5.431 14.083 16.323 1.00 95.06 93 GLU A O 1
ATOM 731 N N . SER A 1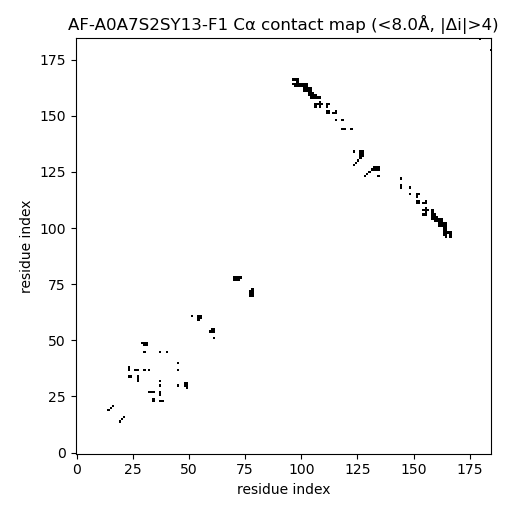 94 ? 5.901 15.017 18.307 1.00 95.69 94 SER A N 1
ATOM 732 C CA . SER A 1 94 ? 7.196 14.360 18.491 1.00 95.69 94 SER A CA 1
ATOM 733 C C . SER A 1 94 ? 7.344 13.917 19.941 1.00 95.69 94 SER A C 1
ATOM 735 O O . SER A 1 94 ? 6.884 14.597 20.855 1.00 95.69 94 SER A O 1
ATOM 737 N N . GLY A 1 95 ? 7.975 12.765 20.158 1.00 95.56 95 GLY A N 1
ATOM 738 C CA . GLY A 1 95 ? 8.114 12.183 21.487 1.00 95.56 95 GLY A CA 1
ATOM 739 C C . GLY A 1 95 ? 8.242 10.666 21.441 1.00 95.56 95 GLY A C 1
ATOM 740 O O . GLY A 1 95 ? 8.399 10.071 20.375 1.00 95.56 95 GLY A O 1
ATOM 741 N N . VAL A 1 96 ? 8.183 10.044 22.618 1.00 96.25 96 VAL A N 1
ATOM 742 C CA . VAL A 1 96 ? 8.172 8.586 22.764 1.00 96.25 96 VAL A CA 1
ATOM 743 C C . VAL A 1 96 ? 6.752 8.146 23.092 1.00 96.25 96 VAL A C 1
ATOM 745 O O . VAL A 1 96 ? 6.266 8.402 24.189 1.00 96.25 96 VAL A O 1
ATOM 748 N N . PHE A 1 97 ? 6.116 7.447 22.157 1.00 96.69 97 PHE A N 1
ATOM 749 C CA . PHE A 1 97 ? 4.804 6.834 22.346 1.00 96.69 97 PHE A CA 1
ATOM 750 C C . PHE A 1 97 ? 4.977 5.325 22.476 1.00 96.69 97 PHE A C 1
ATOM 752 O O . PHE A 1 97 ? 5.644 4.697 21.652 1.00 96.69 97 PHE A O 1
ATOM 759 N N . ARG A 1 98 ? 4.410 4.738 23.531 1.00 97.56 98 ARG A N 1
ATOM 760 C CA . ARG A 1 98 ? 4.501 3.302 23.805 1.00 97.56 98 ARG A CA 1
ATOM 761 C C . ARG A 1 98 ? 3.175 2.779 24.327 1.00 97.56 98 ARG A C 1
ATOM 763 O O . ARG A 1 98 ? 2.507 3.458 25.094 1.00 97.56 98 ARG A O 1
ATOM 770 N N . ALA A 1 99 ? 2.857 1.539 23.974 1.00 97.25 99 ALA A N 1
ATOM 771 C CA . ALA A 1 99 ? 1.628 0.872 24.397 1.00 97.25 99 ALA A CA 1
ATOM 772 C C . ALA A 1 99 ? 1.544 0.611 25.916 1.00 97.25 99 ALA A C 1
ATOM 774 O O . ALA A 1 99 ? 0.495 0.227 26.417 1.00 97.25 99 ALA A O 1
ATOM 775 N N . ASP A 1 100 ? 2.638 0.779 26.664 1.00 97.12 100 ASP A N 1
ATOM 776 C CA . ASP A 1 100 ? 2.686 0.586 28.115 1.00 97.12 100 ASP A CA 1
ATOM 777 C C . ASP A 1 100 ? 2.757 1.890 28.922 1.00 97.12 100 ASP A C 1
ATOM 779 O O . ASP A 1 100 ? 2.783 1.829 30.151 1.00 97.12 100 ASP A O 1
ATOM 783 N N . ILE A 1 101 ? 2.757 3.046 28.253 1.00 97.06 101 ILE A N 1
ATOM 784 C CA . ILE A 1 101 ? 2.798 4.371 28.877 1.00 97.06 101 ILE A CA 1
ATOM 785 C C . ILE A 1 101 ? 1.460 5.062 28.628 1.00 97.06 101 ILE A C 1
ATOM 787 O O . ILE A 1 101 ? 1.039 5.186 27.481 1.00 97.06 101 ILE A O 1
ATOM 791 N N . ASP A 1 102 ? 0.808 5.519 29.695 1.00 97.19 102 ASP A N 1
ATOM 792 C CA . ASP A 1 102 ? -0.463 6.232 29.587 1.00 97.19 102 ASP A CA 1
ATOM 793 C C . ASP A 1 102 ? -0.287 7.566 28.853 1.00 97.19 102 ASP A C 1
ATOM 795 O O . ASP A 1 102 ? 0.679 8.301 29.087 1.00 97.19 102 ASP A O 1
ATOM 799 N N . ILE A 1 103 ? -1.255 7.902 28.001 1.00 96.56 103 ILE A N 1
ATOM 800 C CA . ILE A 1 103 ? -1.332 9.197 27.327 1.00 96.56 103 ILE A CA 1
ATOM 801 C C . ILE A 1 103 ? -2.693 9.843 27.575 1.00 96.56 103 ILE A C 1
ATOM 803 O O . ILE A 1 103 ? -3.697 9.163 27.779 1.00 96.56 103 ILE A O 1
ATOM 807 N N . SER A 1 104 ? -2.715 11.174 27.569 1.00 96.44 104 SER A N 1
ATOM 808 C CA . SER A 1 104 ? -3.947 11.948 27.712 1.00 96.44 104 SER A CA 1
ATOM 809 C C . SER A 1 104 ? -4.591 12.154 26.346 1.00 96.44 104 SER A C 1
ATOM 811 O O . SER A 1 104 ? -3.971 12.721 25.446 1.00 96.44 104 SER A O 1
ATOM 813 N N . PHE A 1 105 ? -5.840 11.729 26.205 1.00 96.50 105 PHE A N 1
ATOM 814 C CA . PHE A 1 105 ? -6.661 11.945 25.023 1.00 96.50 105 PHE A CA 1
ATOM 815 C C . PHE A 1 105 ? -7.655 13.078 25.279 1.00 96.50 105 PHE A C 1
ATOM 817 O O . PHE A 1 105 ? -8.349 13.102 26.296 1.00 96.50 105 PHE A O 1
ATOM 824 N N . ASN A 1 106 ? -7.751 14.011 24.331 1.00 96.06 106 ASN A N 1
ATOM 825 C CA . ASN A 1 106 ? -8.761 15.068 24.325 1.00 96.06 106 ASN A CA 1
ATOM 826 C C . ASN A 1 106 ? -9.594 14.955 23.048 1.00 96.06 106 ASN A C 1
ATOM 828 O O . ASN A 1 106 ? -9.289 15.564 22.023 1.00 96.06 106 ASN A O 1
ATOM 832 N N . ASN A 1 107 ? -10.623 14.120 23.116 1.00 94.50 107 ASN A N 1
ATOM 833 C CA . ASN A 1 107 ? -11.410 13.717 21.966 1.00 94.50 107 ASN A CA 1
ATOM 834 C C . ASN A 1 107 ? -12.592 14.660 21.703 1.00 94.50 107 ASN A C 1
ATOM 836 O O . ASN A 1 107 ? -13.041 15.409 22.571 1.00 94.50 107 ASN A O 1
ATOM 840 N N . ASN A 1 108 ? -13.143 14.588 20.490 1.00 96.38 108 ASN A N 1
ATOM 841 C CA . ASN A 1 108 ? -14.321 15.354 20.095 1.00 96.38 108 ASN A CA 1
ATOM 842 C C . ASN A 1 108 ? -15.591 14.489 20.176 1.00 96.38 108 ASN A C 1
ATOM 844 O O . ASN A 1 108 ? -15.829 13.660 19.299 1.00 96.38 108 ASN A O 1
ATOM 848 N N . SER A 1 109 ? -16.448 14.731 21.174 1.00 96.94 109 SER A N 1
ATOM 849 C CA . SER A 1 109 ? -17.727 14.016 21.339 1.00 96.94 109 SER A CA 1
ATOM 850 C C . SER A 1 109 ? -18.615 14.073 20.089 1.00 96.94 109 SER A C 1
ATOM 852 O O . SER A 1 109 ? -19.258 13.085 19.744 1.00 96.94 109 SER A O 1
ATOM 854 N N . ALA A 1 110 ? -18.622 15.191 19.354 1.00 97.81 110 ALA A N 1
ATOM 855 C CA . ALA A 1 110 ? -19.417 15.305 18.131 1.00 97.81 110 ALA A CA 1
ATOM 856 C C . ALA A 1 110 ? -18.892 14.404 16.998 1.00 97.81 110 ALA A C 1
ATOM 858 O O . ALA A 1 110 ? -19.667 14.003 16.135 1.00 97.81 110 ALA A O 1
ATOM 859 N N . ALA A 1 111 ? -17.596 14.074 16.986 1.00 97.31 111 ALA A N 1
ATOM 860 C CA . ALA A 1 111 ? -17.038 13.121 16.029 1.00 97.31 111 ALA A CA 1
ATOM 861 C C . ALA A 1 111 ? -17.486 11.688 16.349 1.00 97.31 111 ALA A C 1
ATOM 863 O O . ALA A 1 111 ? -17.914 10.980 15.445 1.00 97.31 111 ALA A O 1
ATOM 864 N N . TYR A 1 112 ? -17.485 11.293 17.627 1.00 97.56 112 TYR A N 1
ATOM 865 C CA . TYR A 1 112 ? -17.999 9.982 18.033 1.00 97.56 112 TYR A CA 1
ATOM 866 C C . TYR A 1 112 ? -19.490 9.819 17.747 1.00 97.56 112 TYR A C 1
ATOM 868 O O . TYR A 1 112 ? -19.891 8.756 17.288 1.00 97.56 112 TYR A O 1
ATOM 876 N N . GLN A 1 113 ? -20.301 10.868 17.935 1.00 98.06 113 GLN A N 1
ATOM 877 C CA . GLN A 1 113 ? -21.715 10.804 17.555 1.00 98.06 113 GLN A CA 1
ATOM 878 C C . GLN A 1 113 ? -21.882 10.503 16.059 1.00 98.06 113 GLN A C 1
ATOM 880 O O . GLN A 1 113 ? -22.652 9.620 15.709 1.00 98.06 113 GLN A O 1
ATOM 885 N N . LYS A 1 114 ? -21.095 11.148 15.187 1.00 98.00 114 LYS A N 1
ATOM 886 C CA . LYS A 1 114 ? -21.126 10.867 13.741 1.00 98.00 114 LYS A CA 1
ATOM 887 C C . LYS A 1 114 ? -20.731 9.430 13.395 1.00 98.00 114 LYS A C 1
ATOM 889 O O . LYS A 1 114 ? -21.256 8.901 12.425 1.00 98.00 114 LYS A O 1
ATOM 894 N N . LEU A 1 115 ? -19.799 8.830 14.141 1.00 97.81 115 LEU A N 1
ATOM 895 C CA . LEU A 1 115 ? -19.419 7.424 13.957 1.00 97.81 115 LEU A CA 1
ATOM 896 C C . LEU A 1 115 ? -20.548 6.483 14.394 1.00 97.81 115 LEU A C 1
ATOM 898 O O . LEU A 1 115 ? -20.846 5.527 13.693 1.00 97.81 115 LEU A O 1
ATOM 902 N N . ILE A 1 116 ? -21.213 6.781 15.516 1.00 98.06 116 ILE A N 1
ATOM 903 C CA . ILE A 1 116 ? -22.381 6.017 15.983 1.00 98.06 116 ILE A CA 1
ATOM 904 C C . ILE A 1 116 ? -23.514 6.092 14.954 1.00 98.06 116 ILE A C 1
ATOM 906 O O . ILE A 1 116 ? -24.084 5.065 14.606 1.00 98.06 116 ILE A O 1
ATOM 910 N N . ASP A 1 117 ? -23.802 7.285 14.429 1.00 98.12 117 ASP A N 1
ATOM 911 C CA . ASP A 1 117 ? -24.878 7.499 13.451 1.00 98.12 117 ASP A CA 1
ATOM 912 C C . ASP A 1 117 ? -24.644 6.745 12.126 1.00 98.12 117 ASP A C 1
ATOM 914 O O . ASP A 1 117 ? -25.594 6.498 11.387 1.00 98.12 117 ASP A O 1
ATOM 918 N N . LYS A 1 118 ? -23.387 6.398 11.816 1.00 97.88 118 LYS A N 1
ATOM 919 C CA . LYS A 1 118 ? -22.975 5.710 10.582 1.00 97.88 118 LYS A CA 1
ATOM 920 C C . LYS A 1 118 ? -22.621 4.240 10.765 1.00 97.88 118 LYS A C 1
ATOM 922 O O . LYS A 1 118 ? -22.319 3.573 9.780 1.00 97.88 118 LYS A O 1
ATOM 927 N N . VAL A 1 119 ? -22.664 3.727 11.994 1.00 97.69 119 VAL A N 1
ATOM 928 C CA . VAL A 1 119 ? -22.103 2.409 12.311 1.00 97.69 119 VAL A CA 1
ATOM 929 C C . VAL A 1 119 ? -22.718 1.301 11.450 1.00 97.69 119 VAL A C 1
ATOM 931 O O . VAL A 1 119 ? -22.004 0.405 11.014 1.00 97.69 119 VAL A O 1
ATOM 934 N N . ASP A 1 120 ? -24.023 1.377 11.166 1.00 96.94 120 ASP A N 1
ATOM 935 C CA . ASP A 1 120 ? -24.712 0.363 10.368 1.00 96.94 120 ASP A CA 1
ATOM 936 C C . ASP A 1 120 ? -24.267 0.393 8.898 1.00 96.94 120 ASP A C 1
ATOM 938 O O . ASP A 1 120 ? -24.043 -0.665 8.308 1.00 96.94 120 ASP A O 1
ATOM 942 N N . GLU A 1 121 ? -24.090 1.593 8.327 1.00 97.50 121 GLU A N 1
ATOM 943 C CA . GLU A 1 121 ? -23.596 1.799 6.957 1.00 97.50 121 GLU A CA 1
ATOM 944 C C . GLU A 1 121 ? -22.158 1.284 6.820 1.00 97.50 121 GLU A C 1
ATOM 946 O O . GLU A 1 121 ? -21.864 0.510 5.906 1.00 97.50 121 GLU A O 1
ATOM 951 N N . ASP A 1 122 ? -21.287 1.650 7.764 1.00 97.50 122 ASP A N 1
ATOM 952 C CA . ASP A 1 122 ? -19.880 1.248 7.767 1.00 97.50 122 ASP A CA 1
ATOM 953 C C . ASP A 1 122 ? -19.739 -0.278 7.935 1.00 97.50 122 ASP A C 1
ATOM 955 O O . ASP A 1 122 ? -19.014 -0.925 7.178 1.00 97.50 122 ASP A O 1
ATOM 959 N N . LEU A 1 123 ? -20.483 -0.894 8.866 1.00 97.38 123 LEU A N 1
ATOM 960 C CA . LEU A 1 123 ? -20.461 -2.350 9.060 1.00 97.38 123 LEU A CA 1
ATOM 961 C C . LEU A 1 123 ? -21.016 -3.101 7.848 1.00 97.38 123 LEU A C 1
ATOM 963 O O . LEU A 1 123 ? -20.451 -4.120 7.443 1.00 97.38 123 LEU A O 1
ATOM 967 N N . GLN A 1 124 ? -22.102 -2.609 7.247 1.00 96.81 124 GLN A N 1
ATOM 968 C CA . GLN A 1 124 ? -22.649 -3.201 6.030 1.00 96.81 124 GLN A CA 1
ATOM 969 C C . GLN A 1 124 ? -21.642 -3.118 4.878 1.00 96.81 124 GLN A C 1
ATOM 971 O O . GLN A 1 124 ? -21.476 -4.097 4.146 1.00 96.81 124 GLN A O 1
ATOM 976 N N . TYR A 1 125 ? -20.948 -1.988 4.726 1.00 97.19 125 TYR A N 1
ATOM 977 C CA . TYR A 1 125 ? -19.892 -1.830 3.730 1.00 97.19 125 TYR A CA 1
ATOM 978 C C . TYR A 1 125 ? -18.748 -2.824 3.965 1.00 97.19 125 TYR A C 1
ATOM 980 O O . TYR A 1 125 ? -18.365 -3.544 3.043 1.00 97.19 125 TYR A O 1
ATOM 988 N N . THR A 1 126 ? -18.258 -2.949 5.201 1.00 97.06 126 THR A N 1
ATOM 989 C CA . THR A 1 126 ? -17.209 -3.920 5.538 1.00 97.06 126 THR A CA 1
ATOM 990 C C . THR A 1 126 ? -17.629 -5.354 5.215 1.00 97.06 126 THR A C 1
ATOM 992 O O . THR A 1 126 ? -16.853 -6.113 4.636 1.00 97.06 126 THR A O 1
ATOM 995 N N . ILE A 1 127 ? -18.862 -5.748 5.534 1.00 97.31 127 ILE A N 1
ATOM 996 C CA . ILE A 1 127 ? -19.351 -7.108 5.267 1.00 97.31 127 ILE A CA 1
ATOM 997 C C . ILE A 1 127 ? -19.494 -7.357 3.760 1.00 97.31 127 ILE A C 1
ATOM 999 O O . ILE A 1 127 ? -18.989 -8.352 3.244 1.00 97.31 127 ILE A O 1
ATOM 1003 N N . THR A 1 128 ? -20.171 -6.451 3.055 1.00 97.31 128 THR A N 1
ATOM 1004 C CA . THR A 1 128 ? -20.614 -6.693 1.673 1.00 97.31 128 THR A CA 1
ATOM 1005 C C . THR A 1 128 ? -19.586 -6.310 0.616 1.00 97.31 128 THR A C 1
ATOM 1007 O O . THR A 1 128 ? -19.519 -6.969 -0.417 1.00 97.31 128 THR A O 1
ATOM 1010 N N . VAL A 1 129 ? -18.785 -5.269 0.856 1.00 95.62 129 VAL A N 1
ATOM 1011 C CA . VAL A 1 129 ? -17.809 -4.744 -0.111 1.00 95.62 129 VAL A CA 1
ATOM 1012 C C . VAL A 1 129 ? -16.400 -5.215 0.219 1.00 95.62 129 VAL A C 1
ATOM 1014 O O . VAL A 1 129 ? -15.710 -5.708 -0.665 1.00 95.62 129 VAL A O 1
ATOM 1017 N N . GLU A 1 130 ? -15.960 -5.087 1.473 1.00 95.38 130 GLU A N 1
ATOM 1018 C CA . GLU A 1 130 ? -14.575 -5.440 1.833 1.00 95.38 130 GLU A CA 1
ATOM 1019 C C . GLU A 1 130 ? -14.370 -6.951 1.979 1.00 95.38 130 GLU A C 1
ATOM 1021 O O . GLU A 1 130 ? -13.293 -7.454 1.663 1.00 95.38 130 GLU A O 1
ATOM 1026 N N . ASN A 1 131 ? -15.390 -7.675 2.452 1.00 96.06 131 ASN A N 1
ATOM 1027 C CA . ASN A 1 131 ? -15.318 -9.122 2.677 1.00 96.06 131 ASN A CA 1
ATOM 1028 C C . ASN A 1 131 ? -16.144 -9.946 1.677 1.00 96.06 131 ASN A C 1
ATOM 1030 O O . ASN A 1 131 ? -16.057 -11.170 1.709 1.00 96.06 131 ASN A O 1
ATOM 1034 N N . GLU A 1 132 ? -16.923 -9.301 0.801 1.00 96.31 132 GLU A N 1
ATOM 1035 C CA . GLU A 1 132 ? -17.771 -9.962 -0.208 1.00 96.31 132 GLU A CA 1
ATOM 1036 C C . GLU A 1 132 ? -18.737 -11.015 0.387 1.00 96.31 132 GLU A C 1
ATOM 1038 O O . GLU A 1 132 ? -19.058 -12.023 -0.245 1.00 96.31 132 GLU A O 1
ATOM 1043 N N . VAL A 1 133 ? -19.217 -10.788 1.617 1.00 96.00 133 VAL A N 1
ATOM 1044 C CA . VAL A 1 133 ? -20.147 -11.679 2.330 1.00 96.00 133 VAL A CA 1
ATOM 1045 C C . VAL A 1 133 ? -21.573 -11.134 2.251 1.00 96.00 133 VAL A C 1
ATOM 1047 O O . VAL A 1 133 ? -21.811 -9.931 2.376 1.00 96.00 133 VAL A O 1
ATOM 1050 N N . ALA A 1 134 ? -22.554 -12.020 2.069 1.00 95.12 134 ALA A N 1
ATOM 1051 C CA . ALA A 1 134 ? -23.959 -11.639 2.109 1.00 95.12 134 ALA A CA 1
ATOM 1052 C C . ALA A 1 134 ? -24.413 -11.389 3.557 1.00 95.12 134 ALA A C 1
ATOM 1054 O O . ALA A 1 134 ? -24.109 -12.163 4.462 1.00 95.12 134 ALA A O 1
ATOM 1055 N N . MET A 1 135 ? -25.197 -10.330 3.782 1.00 93.94 135 MET A N 1
ATOM 1056 C CA . MET A 1 135 ? -25.695 -9.980 5.124 1.00 93.94 135 MET A CA 1
ATOM 1057 C C . MET A 1 135 ? -26.488 -11.115 5.791 1.00 93.94 135 MET A C 1
ATOM 1059 O O . MET A 1 135 ? -26.487 -11.230 7.011 1.00 93.94 135 MET A O 1
ATOM 1063 N N . GLU A 1 136 ? -27.140 -11.966 4.998 1.00 94.31 136 GLU A N 1
ATOM 1064 C CA . GLU A 1 136 ? -27.897 -13.129 5.474 1.00 94.31 136 GLU A CA 1
ATOM 1065 C C . GLU A 1 136 ? -27.031 -14.217 6.128 1.00 94.31 136 GLU A C 1
ATOM 1067 O O . GLU A 1 136 ? -27.523 -14.961 6.977 1.00 94.31 136 GLU A O 1
ATOM 1072 N N . ASP A 1 137 ? -25.739 -14.276 5.798 1.00 95.31 137 ASP A N 1
ATOM 1073 C CA . ASP A 1 137 ? -24.802 -15.246 6.371 1.00 95.31 137 ASP A CA 1
ATOM 1074 C C . ASP A 1 137 ? -24.205 -14.775 7.710 1.00 95.31 137 ASP A C 1
ATOM 1076 O O . ASP A 1 137 ? -23.550 -15.548 8.423 1.00 95.31 137 ASP A O 1
ATOM 1080 N N . VAL A 1 138 ? -24.440 -13.514 8.088 1.00 96.00 138 VAL A N 1
ATOM 1081 C CA . VAL A 1 138 ? -23.887 -12.906 9.301 1.00 96.00 138 VAL A CA 1
ATOM 1082 C C . VAL A 1 138 ? -24.758 -13.239 10.509 1.00 96.00 138 VAL A C 1
ATOM 1084 O O . VAL A 1 138 ? -25.927 -12.877 10.587 1.00 96.00 138 VAL A O 1
ATOM 1087 N N . LYS A 1 139 ? -24.169 -13.916 11.500 1.00 96.75 139 LYS A N 1
ATOM 1088 C CA . LYS A 1 139 ? -24.904 -14.444 12.667 1.00 96.75 139 LYS A CA 1
ATOM 1089 C C . LYS A 1 139 ? -24.876 -13.543 13.899 1.00 96.75 139 LYS A C 1
ATOM 1091 O O . LYS A 1 139 ? -25.721 -13.692 14.772 1.00 96.75 139 LYS A O 1
ATOM 1096 N N . ASN A 1 140 ? -23.890 -12.659 13.990 1.00 96.69 140 ASN A N 1
ATOM 1097 C CA . ASN A 1 140 ? -23.574 -11.866 15.180 1.00 96.69 140 ASN A CA 1
ATOM 1098 C C . ASN A 1 140 ? -23.580 -10.356 14.896 1.00 96.69 140 ASN A C 1
ATOM 1100 O O . ASN A 1 140 ? -22.908 -9.601 15.592 1.00 96.69 140 ASN A O 1
ATOM 1104 N N . TYR A 1 141 ? -24.311 -9.912 13.867 1.00 97.00 141 TYR A N 1
ATOM 1105 C CA . TYR A 1 141 ? -24.334 -8.503 13.468 1.00 97.00 141 TYR A CA 1
ATOM 1106 C C . TYR A 1 141 ? -24.770 -7.590 14.617 1.00 97.00 1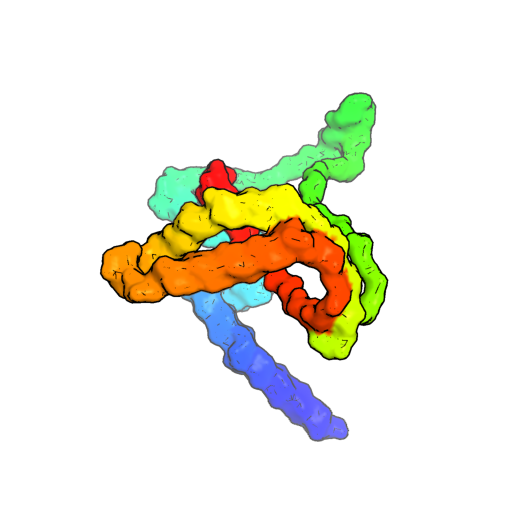41 TYR A C 1
ATOM 1108 O O . TYR A 1 141 ? -24.027 -6.688 14.994 1.00 97.00 141 TYR A O 1
ATOM 1116 N N . ASP A 1 142 ? -25.936 -7.866 15.211 1.00 96.81 142 ASP A N 1
ATOM 1117 C CA . ASP A 1 142 ? -26.487 -7.042 16.292 1.00 96.81 142 ASP A CA 1
ATOM 1118 C C . ASP A 1 142 ? -25.564 -7.009 17.519 1.00 96.81 142 ASP A C 1
ATOM 1120 O O . ASP A 1 142 ? -25.352 -5.948 18.097 1.00 96.81 142 ASP A O 1
ATOM 1124 N N . GLU A 1 143 ? -24.959 -8.148 17.875 1.00 97.69 143 GLU A N 1
ATOM 1125 C CA . GLU A 1 143 ? -24.025 -8.254 19.004 1.00 97.69 143 GLU A CA 1
ATOM 1126 C C . GLU A 1 143 ? -22.790 -7.364 18.804 1.00 97.69 143 GLU A C 1
ATOM 1128 O O . GLU A 1 143 ? -22.445 -6.569 19.679 1.00 97.69 143 GLU A O 1
ATOM 1133 N N . ILE A 1 144 ? -22.147 -7.459 17.636 1.00 97.31 144 ILE A N 1
ATOM 1134 C CA . ILE A 1 144 ? -20.942 -6.681 17.326 1.00 97.31 144 ILE A CA 1
ATOM 1135 C C . ILE A 1 144 ? -21.272 -5.197 17.158 1.00 97.31 144 ILE A C 1
ATOM 1137 O O . ILE A 1 144 ? -20.529 -4.346 17.653 1.00 97.31 144 ILE A O 1
ATOM 1141 N N . ARG A 1 145 ? -22.398 -4.871 16.509 1.00 97.75 145 ARG A N 1
ATOM 1142 C CA . ARG A 1 145 ? -22.887 -3.492 16.399 1.00 97.75 145 ARG A CA 1
ATOM 1143 C C . ARG A 1 145 ? -23.053 -2.878 17.785 1.00 97.75 145 ARG A C 1
ATOM 1145 O O . ARG A 1 145 ? -22.513 -1.802 18.042 1.00 97.75 145 ARG A O 1
ATOM 1152 N N . ASP A 1 146 ? -23.756 -3.561 18.683 1.00 98.06 146 ASP A N 1
ATOM 1153 C CA . ASP A 1 146 ? -24.044 -3.046 20.021 1.00 98.06 146 ASP A CA 1
ATOM 1154 C C . ASP A 1 146 ? -22.772 -2.901 20.865 1.00 98.06 146 ASP A C 1
ATOM 1156 O O . ASP A 1 146 ? -22.626 -1.911 21.587 1.00 98.06 146 ASP A O 1
ATOM 1160 N N . GLU A 1 147 ? -21.804 -3.815 20.729 1.00 98.38 147 GLU A N 1
ATOM 1161 C CA . GLU A 1 147 ? -20.497 -3.693 21.383 1.00 98.38 147 GLU A CA 1
ATOM 1162 C C . GLU A 1 147 ? -19.734 -2.440 20.916 1.00 98.38 147 GLU A C 1
ATOM 1164 O O . GLU A 1 147 ? -19.193 -1.686 21.736 1.00 98.38 147 GLU A O 1
ATOM 1169 N N . ILE A 1 148 ? -19.704 -2.188 19.603 1.00 98.06 148 ILE A N 1
ATOM 1170 C CA . ILE A 1 148 ? -19.038 -1.016 19.019 1.00 98.06 148 ILE A CA 1
ATOM 1171 C C . ILE A 1 148 ? -19.738 0.269 19.470 1.00 98.06 148 ILE A C 1
ATOM 1173 O O . ILE A 1 148 ? -19.077 1.194 19.952 1.00 98.06 148 ILE A O 1
ATOM 1177 N N . VAL A 1 149 ? -21.070 0.323 19.376 1.00 98.25 149 VAL A N 1
ATOM 1178 C CA . VAL A 1 149 ? -21.865 1.488 19.793 1.00 98.25 149 VAL A CA 1
ATOM 1179 C C . VAL A 1 149 ? -21.677 1.775 21.279 1.00 98.25 149 VAL A C 1
ATOM 1181 O O . VAL A 1 149 ? -21.534 2.941 21.654 1.00 98.25 149 VAL A O 1
ATOM 1184 N N . ALA A 1 150 ? -21.608 0.748 22.130 1.00 98.44 150 ALA A N 1
ATOM 1185 C CA . ALA A 1 150 ? -21.356 0.919 23.558 1.00 98.44 150 ALA A CA 1
ATOM 1186 C C . ALA A 1 150 ? -19.979 1.553 23.826 1.00 98.44 150 ALA A C 1
ATOM 1188 O O . ALA A 1 150 ? -19.882 2.518 24.590 1.00 98.44 150 ALA A O 1
ATOM 1189 N N . LYS A 1 151 ? -18.920 1.073 23.159 1.00 97.31 151 LYS A N 1
ATOM 1190 C CA . LYS A 1 151 ? -17.561 1.636 23.280 1.00 97.31 151 LYS A CA 1
ATOM 1191 C C . LYS A 1 151 ? -17.487 3.078 22.770 1.00 97.31 151 LYS A C 1
ATOM 1193 O O . LYS A 1 151 ? -16.925 3.939 23.446 1.00 97.31 151 LYS A O 1
ATOM 1198 N N . LEU A 1 152 ? -18.093 3.368 21.617 1.00 97.69 152 LEU A N 1
ATOM 1199 C CA . LEU A 1 152 ? -18.151 4.726 21.063 1.00 97.69 152 LEU A CA 1
ATOM 1200 C C . LEU A 1 152 ? -18.959 5.675 21.957 1.00 97.69 152 LEU A C 1
ATOM 1202 O O . LEU A 1 152 ? -18.559 6.820 22.158 1.00 97.69 152 LEU A O 1
ATOM 1206 N N . THR A 1 153 ? -20.061 5.195 22.535 1.00 97.94 153 THR A N 1
ATOM 1207 C CA . THR A 1 153 ? -20.888 5.954 23.484 1.00 97.94 153 THR A CA 1
ATOM 1208 C C . THR A 1 153 ? -20.092 6.313 24.735 1.00 97.94 153 THR A C 1
ATOM 1210 O O . THR A 1 153 ? -20.098 7.469 25.156 1.00 97.94 153 THR A O 1
ATOM 1213 N N . TYR A 1 154 ? -19.329 5.363 25.282 1.00 96.56 154 TYR A N 1
ATOM 1214 C CA . TYR A 1 154 ? -18.444 5.626 26.415 1.00 96.56 154 TYR A CA 1
ATOM 1215 C C . TYR A 1 154 ? -17.413 6.721 26.102 1.00 96.56 154 TYR A C 1
ATOM 1217 O O . TYR A 1 154 ? -17.253 7.644 26.900 1.00 96.56 154 TYR A O 1
ATOM 1225 N N . LEU A 1 155 ? -16.762 6.670 24.933 1.00 96.06 155 LEU A N 1
ATOM 1226 C CA . LEU A 1 155 ? -15.783 7.682 24.509 1.00 96.06 155 LEU A CA 1
ATOM 1227 C C . LEU A 1 155 ? -16.420 9.047 24.206 1.00 96.06 155 LEU A C 1
ATOM 1229 O O . LEU A 1 155 ? -15.808 10.087 24.455 1.00 96.06 155 LEU A O 1
ATOM 1233 N N . ARG A 1 156 ? -17.655 9.062 23.691 1.00 97.19 156 ARG A N 1
ATOM 1234 C CA . ARG A 1 156 ? -18.440 10.285 23.475 1.00 97.19 156 ARG A CA 1
ATOM 1235 C C . ARG A 1 156 ? -18.729 10.995 24.794 1.00 97.19 156 ARG A C 1
ATOM 1237 O O . ARG A 1 156 ? -18.560 12.215 24.866 1.00 97.19 156 ARG A O 1
ATOM 1244 N N . ASP A 1 157 ? -19.155 10.235 25.800 1.00 97.25 157 ASP A N 1
ATOM 1245 C CA . ASP A 1 157 ? -19.590 10.753 27.098 1.00 97.25 157 ASP A CA 1
ATOM 1246 C C . ASP A 1 157 ? -18.395 11.032 28.036 1.00 97.25 157 ASP A C 1
ATOM 1248 O O . ASP A 1 157 ? -18.488 11.886 28.918 1.00 97.25 157 ASP A O 1
ATOM 1252 N N . ASN A 1 158 ? -17.240 10.398 27.784 1.00 95.94 158 ASN A N 1
ATOM 1253 C CA . ASN A 1 158 ? -15.969 10.602 28.490 1.00 95.94 158 ASN A CA 1
ATOM 1254 C C . ASN A 1 158 ? -14.849 11.046 27.521 1.00 95.94 158 ASN A C 1
ATOM 1256 O O . ASN A 1 158 ? -13.856 10.339 27.343 1.00 95.94 158 ASN A O 1
ATOM 1260 N N . PRO A 1 159 ? -14.959 12.229 26.886 1.00 94.06 159 PRO A N 1
ATOM 1261 C CA . PRO A 1 159 ? -14.045 12.644 25.818 1.00 94.06 159 PRO A CA 1
ATOM 1262 C C . PRO A 1 159 ? -12.617 12.936 26.295 1.00 94.06 159 PRO A C 1
ATOM 1264 O O . PRO A 1 159 ? -11.703 13.005 25.476 1.00 94.06 159 PRO A O 1
ATOM 1267 N N . ARG A 1 160 ? -12.420 13.135 27.603 1.00 96.25 160 ARG A N 1
ATOM 1268 C CA . ARG A 1 160 ? -11.107 13.333 28.221 1.00 96.25 160 ARG A CA 1
ATOM 1269 C C . ARG A 1 160 ? -10.767 12.115 29.060 1.00 96.25 160 ARG A C 1
ATOM 1271 O O . ARG A 1 160 ? -11.359 11.932 30.122 1.00 96.25 160 ARG A O 1
ATOM 1278 N N . CYS A 1 161 ? -9.815 11.318 28.599 1.00 93.25 161 CYS A N 1
ATOM 1279 C CA . CYS A 1 161 ? -9.361 10.125 29.302 1.00 93.25 161 CYS A CA 1
ATOM 1280 C C . CYS A 1 161 ? -7.836 10.018 29.260 1.00 93.25 161 CYS A C 1
ATOM 1282 O O . CYS A 1 161 ? -7.184 10.566 28.373 1.00 93.25 161 CYS A O 1
ATOM 1284 N N . THR A 1 162 ? -7.278 9.320 30.245 1.00 96.19 162 THR A N 1
ATOM 1285 C CA . THR A 1 162 ? -5.853 8.994 30.302 1.00 96.19 162 THR A CA 1
ATOM 1286 C C . THR A 1 162 ? -5.738 7.484 30.297 1.00 96.19 162 THR A C 1
ATOM 1288 O O . THR A 1 162 ? -6.123 6.843 31.272 1.00 96.19 162 THR A O 1
ATOM 1291 N N . GLU A 1 163 ? -5.258 6.925 29.192 1.00 95.06 163 GLU A N 1
ATOM 1292 C CA . GLU A 1 163 ? -5.217 5.479 28.969 1.00 95.06 163 GLU A CA 1
ATOM 1293 C C . GLU A 1 163 ? -3.988 5.092 28.137 1.00 95.06 163 GLU A C 1
ATOM 1295 O O . GLU A 1 163 ? -3.329 5.937 27.523 1.00 95.06 163 GLU A O 1
ATOM 1300 N N . LYS A 1 164 ? -3.671 3.796 28.108 1.00 96.88 164 LYS A N 1
ATOM 1301 C CA . LYS A 1 164 ? -2.590 3.254 27.278 1.00 96.88 164 LYS A CA 1
ATOM 1302 C C . LYS A 1 164 ? -2.976 3.306 25.797 1.00 96.88 164 LYS A C 1
ATOM 1304 O O . LYS A 1 164 ? -4.050 2.818 25.446 1.00 96.88 164 LYS A O 1
ATOM 1309 N N . PRO A 1 165 ? -2.122 3.847 24.913 1.00 96.94 165 PRO A N 1
ATOM 1310 C CA . PRO A 1 165 ? -2.467 4.007 23.512 1.00 96.94 165 PRO A CA 1
ATOM 1311 C C . PRO A 1 165 ? -2.355 2.703 22.727 1.00 96.94 165 PRO A C 1
ATOM 1313 O O . PRO A 1 165 ? -1.515 1.843 23.003 1.00 96.94 165 PRO A O 1
ATOM 1316 N N . LEU A 1 166 ? -3.135 2.629 21.651 1.00 97.06 166 LEU A N 1
ATOM 1317 C CA . LEU A 1 166 ? -2.911 1.701 20.549 1.00 97.06 166 LEU A CA 1
ATOM 1318 C C . LEU A 1 166 ? -2.251 2.463 19.398 1.00 97.06 166 LEU A C 1
ATOM 1320 O O . LEU A 1 166 ? -2.798 3.445 18.899 1.00 97.06 166 LEU A O 1
ATOM 1324 N N . ILE A 1 167 ? -1.053 2.031 19.002 1.00 96.50 167 ILE A N 1
ATOM 1325 C CA . ILE A 1 167 ? -0.275 2.683 17.944 1.00 96.50 167 ILE A CA 1
ATOM 1326 C C . ILE A 1 167 ? -0.641 2.028 16.612 1.00 96.50 167 ILE A C 1
ATOM 1328 O O . ILE A 1 167 ? -0.272 0.880 16.365 1.00 96.50 167 ILE A O 1
ATOM 1332 N N . TYR A 1 168 ? -1.362 2.763 15.767 1.00 97.38 168 TYR A N 1
ATOM 1333 C CA . TYR A 1 168 ? -1.800 2.305 14.450 1.00 97.38 168 TYR A CA 1
ATOM 1334 C C . TYR A 1 168 ? -1.057 3.019 13.318 1.00 97.38 168 TYR A C 1
ATOM 1336 O O . TYR A 1 168 ? -0.751 4.206 13.406 1.00 97.38 168 TYR A O 1
ATOM 1344 N N . HIS A 1 169 ? -0.807 2.281 12.235 1.00 97.44 169 HIS A N 1
ATOM 1345 C CA . HIS A 1 169 ? -0.354 2.806 10.951 1.00 97.44 169 HIS A CA 1
ATOM 1346 C C . HIS A 1 169 ? -1.416 2.473 9.905 1.00 97.44 169 HIS A C 1
ATOM 1348 O O . HIS A 1 169 ? -1.688 1.298 9.656 1.00 97.44 169 HIS A O 1
ATOM 1354 N N . LEU A 1 170 ? -2.024 3.506 9.326 1.00 96.62 170 LEU A N 1
ATOM 1355 C CA . LEU A 1 170 ? -3.003 3.379 8.253 1.00 96.62 170 LEU A CA 1
ATOM 1356 C C . LEU A 1 170 ? -2.342 3.823 6.951 1.00 96.62 170 LEU A C 1
ATOM 1358 O O . LEU A 1 170 ? -1.830 4.937 6.873 1.00 96.62 170 LEU A O 1
ATOM 1362 N N . ASP A 1 171 ? -2.365 2.952 5.947 1.00 96.25 171 ASP A N 1
ATOM 1363 C CA . ASP A 1 171 ? -1.826 3.223 4.617 1.00 96.25 171 ASP A CA 1
ATOM 1364 C C . ASP A 1 171 ? -2.821 2.751 3.557 1.00 96.25 171 ASP A C 1
ATOM 1366 O O . ASP A 1 171 ? -3.451 1.699 3.696 1.00 96.25 171 ASP A O 1
ATOM 1370 N N . VAL A 1 172 ? -2.974 3.543 2.500 1.00 95.50 172 VAL A N 1
ATOM 1371 C CA . VAL A 1 172 ? -3.857 3.217 1.385 1.00 95.50 172 VAL A CA 1
ATOM 1372 C C . VAL A 1 172 ? -3.075 2.350 0.408 1.00 95.50 172 VAL A C 1
ATOM 1374 O O . VAL A 1 172 ? -2.190 2.827 -0.307 1.00 95.50 172 VAL A O 1
ATOM 1377 N N . ALA A 1 173 ? -3.437 1.069 0.339 1.00 94.94 173 ALA A N 1
ATOM 1378 C CA . ALA A 1 173 ? -2.820 0.128 -0.587 1.00 94.94 173 ALA A CA 1
ATOM 1379 C C . ALA A 1 173 ? -2.883 0.663 -2.027 1.00 94.94 173 ALA A C 1
ATOM 1381 O O . ALA A 1 173 ? -3.954 1.014 -2.521 1.00 94.94 173 ALA A O 1
ATOM 1382 N N . ALA A 1 174 ? -1.723 0.738 -2.689 1.00 95.31 174 ALA A N 1
ATOM 1383 C CA . ALA A 1 174 ? -1.586 1.227 -4.062 1.00 95.31 174 ALA A CA 1
ATOM 1384 C C . ALA A 1 174 ? -2.353 2.544 -4.332 1.00 95.31 174 ALA A C 1
ATOM 1386 O O . ALA A 1 174 ? -3.068 2.657 -5.328 1.00 95.31 174 ALA A O 1
ATOM 1387 N N . MET A 1 175 ? -2.187 3.544 -3.454 1.00 96.06 175 MET A N 1
ATOM 1388 C CA . MET A 1 175 ? -2.921 4.818 -3.485 1.00 96.06 175 MET A CA 1
ATOM 1389 C C . MET A 1 175 ? -3.031 5.450 -4.884 1.00 96.06 175 MET A C 1
ATOM 1391 O O . MET A 1 175 ? -4.137 5.619 -5.394 1.00 96.06 175 MET A O 1
ATOM 1395 N N . TYR A 1 176 ? -1.910 5.792 -5.531 1.00 96.25 176 TYR A N 1
ATOM 1396 C CA . TYR A 1 176 ? -1.944 6.462 -6.840 1.00 96.25 176 TYR A CA 1
ATOM 1397 C C . TYR A 1 176 ? -2.518 5.590 -7.967 1.00 96.25 176 TYR A C 1
ATOM 1399 O O . TYR A 1 176 ? -3.375 6.093 -8.692 1.00 96.25 176 TYR A O 1
ATOM 1407 N N . PRO A 1 177 ? -2.128 4.306 -8.120 1.00 97.31 177 PRO A N 1
ATOM 1408 C CA . PRO A 1 177 ? -2.803 3.409 -9.057 1.00 97.31 177 PRO A CA 1
ATOM 1409 C C . PRO A 1 177 ? -4.324 3.360 -8.866 1.00 97.31 177 PRO A C 1
ATOM 1411 O O . PRO A 1 177 ? -5.063 3.495 -9.838 1.00 97.31 177 PRO A O 1
ATOM 1414 N N . ASN A 1 178 ? -4.805 3.257 -7.625 1.00 96.69 178 ASN A N 1
ATOM 1415 C CA . ASN A 1 178 ? -6.239 3.230 -7.340 1.00 96.69 178 ASN A CA 1
ATOM 1416 C C . ASN A 1 178 ? -6.923 4.566 -7.659 1.00 96.69 178 ASN A C 1
ATOM 1418 O O . ASN A 1 178 ? -8.020 4.574 -8.210 1.00 96.69 178 ASN A O 1
ATOM 1422 N N . ILE A 1 179 ? -6.270 5.703 -7.398 1.00 97.00 179 ILE A N 1
ATOM 1423 C CA . ILE A 1 179 ? -6.784 7.022 -7.802 1.00 97.00 179 ILE A CA 1
ATOM 1424 C C . ILE A 1 179 ? -6.923 7.115 -9.328 1.00 97.00 179 ILE A C 1
ATOM 1426 O O . ILE A 1 179 ? -7.948 7.613 -9.802 1.00 97.00 179 ILE A O 1
ATOM 1430 N N . ILE A 1 180 ? -5.932 6.625 -10.084 1.00 97.69 180 ILE A N 1
ATOM 1431 C CA . ILE A 1 180 ? -5.956 6.594 -11.556 1.00 97.69 180 ILE A CA 1
ATOM 1432 C C . ILE A 1 180 ? -7.127 5.742 -12.053 1.00 97.69 180 ILE A C 1
ATOM 1434 O O . ILE A 1 180 ? -7.890 6.202 -12.899 1.00 97.69 180 ILE A O 1
ATOM 1438 N N . LEU A 1 181 ? -7.314 4.539 -11.500 1.00 97.06 181 LEU A N 1
ATOM 1439 C CA . LEU A 1 181 ? -8.393 3.632 -11.905 1.00 97.06 181 LEU A CA 1
ATOM 1440 C C . LEU A 1 181 ? -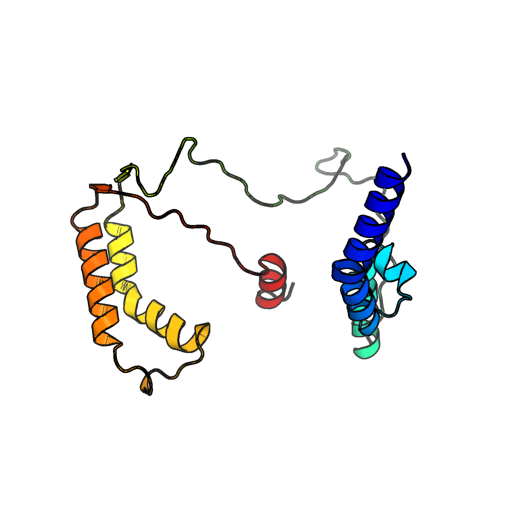9.783 4.195 -11.580 1.00 97.06 181 LEU A C 1
ATOM 1442 O O . LEU A 1 181 ? -10.664 4.188 -12.440 1.00 97.06 181 LEU A O 1
ATOM 1446 N N . THR A 1 182 ? -9.970 4.730 -10.372 1.00 96.62 182 THR A N 1
ATOM 1447 C CA . THR A 1 182 ? -11.253 5.289 -9.920 1.00 96.62 182 THR A CA 1
ATOM 1448 C C . THR A 1 182 ? -11.664 6.516 -10.731 1.00 96.62 182 THR A C 1
ATOM 1450 O O . THR A 1 182 ? -12.831 6.652 -11.090 1.00 96.62 182 THR A O 1
ATOM 1453 N N . ASN A 1 183 ? -10.715 7.400 -11.056 1.00 96.94 183 ASN A N 1
ATOM 1454 C CA . ASN A 1 183 ? -11.001 8.646 -11.776 1.00 96.94 183 ASN A CA 1
ATOM 1455 C C . ASN A 1 183 ? -10.796 8.550 -13.293 1.00 96.94 183 ASN A C 1
ATOM 1457 O O . ASN A 1 183 ? -11.109 9.506 -13.998 1.00 96.94 183 ASN A O 1
ATOM 1461 N N . ARG A 1 184 ? -10.301 7.411 -13.796 1.00 95.44 184 ARG A N 1
ATOM 1462 C CA . ARG A 1 184 ? -9.973 7.184 -15.214 1.00 95.44 184 ARG A CA 1
ATOM 1463 C C . ARG A 1 184 ? -9.044 8.267 -15.783 1.00 95.44 184 ARG A C 1
ATOM 1465 O O . ARG A 1 184 ? -9.353 8.862 -16.816 1.00 95.44 184 ARG A O 1
ATOM 1472 N N . LEU A 1 185 ? -7.955 8.538 -15.059 1.00 92.00 185 LEU A N 1
ATOM 1473 C CA . LEU A 1 185 ? -6.925 9.515 -15.443 1.00 92.00 185 LEU A CA 1
ATOM 1474 C C . LEU A 1 185 ? -6.057 9.032 -16.609 1.00 92.00 185 LEU A C 1
ATOM 1476 O O . LEU A 1 185 ? -5.825 7.806 -16.704 1.00 92.00 185 LEU A O 1
#

InterPro domains:
  IPR012337 Ribonuclease H-like superfamily [SSF53098] (1-56)
  IPR029703 DNA polymerase epsilon catalytic subunit [PTHR10670] (1-185)
  IPR036397 Ribonuclease H superfamily [G3DSA:3.30.420.10] (1-81)
  IPR043502 DNA/RNA polymerase superfamily [SSF56672] (42-185)

Sequence (185 aa):
MASYSVSDAVATYFLYYKYVHPFIFSLGTIIPMPPDEVLRKGSGTLCESLLMVQAFDANILAPNKFKSQHEKFHGGKLLQSETYIGGHVEALESGVFRADIDISFNNNSAAYQKLIDKVDED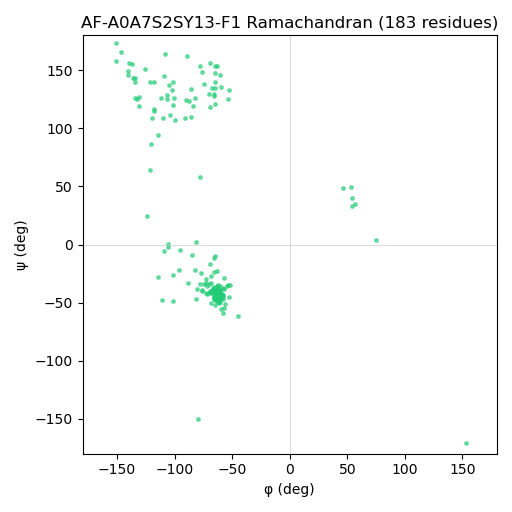LQYTITVENEVAMEDVKNYDEIRDEIVAKLTYLRDNPRCTEKPLIYHLDVAAMYPNIILTNRL

Mean predicted aligned error: 5.64 Å

Nearest PDB structures (foldseek):
  4m8o-assembly1_A  TM=9.847E-01  e=1.939E-13  Saccharomyces cerevisiae S288C
  8b7e-assembly1_A  TM=9.848E-01  e=2.797E-13  Saccharomyces cerevisiae
  8b79-assembly2_B  TM=9.845E-01  e=2.476E-13  Saccharomyces cerevisiae
  8b76-assembly1_A  TM=9.837E-01  e=3.161E-13  Saccharomyces cerevisiae
  8b67-assembly1_A  TM=9.697E-01  e=5.821E-13  Saccharomyces cerevisiae

Foldseek 3Di:
DVVVVVVVVVCVVCCCVVPVVVVLVVLCVQQVDPSVCSVPPDVVVSVVSNVVVVCVVVVHDDDDDDDDDPWDDDPNHTDPDDDDDDDDDDDPDDDDADQPAKDKFQAALVVLVVCLVCVVVVVCCCQCPVVVHDPVVDDCVVVVNVVSNVVSVVCSVCVIDIHRDDDDDDDDVVVVVVVCVVVVD

pLDDT: mean 95.93, std 3.23, range [72.56, 98.5]

Organism: NCBI:txid1764295

Solvent-accessible surface area (backbone atoms only — not comparable to full-atom values): 11617 Å² total; per-residue (Å²): 108,68,69,57,57,50,49,54,51,53,51,51,50,52,50,38,61,72,56,46,48,60,50,39,58,57,48,40,74,72,38,100,49,58,55,71,50,67,70,69,52,57,68,70,57,54,52,48,54,45,49,51,52,54,28,55,76,68,71,43,85,80,77,78,82,88,77,83,76,93,78,50,71,58,97,90,38,78,54,91,76,87,85,76,90,74,87,89,84,84,82,92,78,85,82,90,86,49,66,86,47,72,43,80,44,84,54,61,37,73,58,35,50,55,50,56,78,38,43,68,61,53,51,48,43,45,39,46,68,76,63,66,40,62,74,87,77,56,87,54,57,71,62,54,50,50,54,50,45,51,54,41,48,52,44,32,78,46,27,69,46,73,46,59,50,83,91,82,87,89,77,67,80,62,48,67,65,49,50,34,65,76,68,67,110

Secondary structure (DSSP, 8-state):
-HHHHHHHHHHHHHHIIIIIHHHHHHHTTTSSS-HHHHHHS-HHHHHHHHHHHHHHHTTPPPPPPP---S--EETTEE-S--------------S---TTS-EEEE--HHHHHHHHHHHHHHHHHIIIIIS---GGG-SSHHHHHHHHHHHHHHHHH--EEEEPPP------TTHHHHHHHHHT-

Radius of gyration: 27.04 Å; Cα contacts (8 Å, |Δi|>4): 106; chains: 1; bounding box: 69×54×63 Å